Protein AF-A0A3L7CP65-F1 (afdb_monomer)

Sequence (179 aa):
MIEHEVSDIKTNMATKQELEEVKQNFTTELEDIKANMATKRELEEVRNRFTKEFEDIRTNMATKQELEEVKHSFTKKIEDIKANMATKQELEDIKTNMATKQELEDVKNNLMKELDHVKANMVTKQEFVFLQQAVLETNEIVKKIEQNMEKHERILDLLSRRSIEHEAAISSIRLIKTT

Organism: Geobacillus stearothermophilus (NCBI:txid1422)

Structure (mmCIF, N/CA/C/O backbone):
data_AF-A0A3L7CP65-F1
#
_entry.id   AF-A0A3L7CP65-F1
#
loop_
_atom_site.group_PDB
_atom_site.id
_atom_site.type_symbol
_atom_site.label_atom_id
_atom_site.label_alt_id
_atom_site.label_comp_id
_atom_site.label_asym_id
_atom_site.label_entity_id
_atom_site.label_seq_id
_atom_site.pdbx_PDB_ins_code
_atom_site.Cartn_x
_atom_site.Cartn_y
_atom_site.Cartn_z
_atom_site.occupancy
_atom_site.B_iso_or_equiv
_atom_site.auth_seq_id
_atom_site.auth_comp_id
_atom_site.auth_asym_id
_atom_site.auth_atom_id
_atom_site.pdbx_PDB_model_num
ATOM 1 N N . MET A 1 1 ? -64.893 22.673 115.593 1.00 67.56 1 MET A N 1
ATOM 2 C CA . MET A 1 1 ? -63.733 21.827 115.235 1.00 67.56 1 MET A CA 1
ATOM 3 C C . MET A 1 1 ? -64.116 20.856 114.125 1.00 67.56 1 MET A C 1
ATOM 5 O O . MET A 1 1 ? -63.610 21.024 113.032 1.00 67.56 1 MET A O 1
ATOM 9 N N . ILE A 1 2 ? -65.111 19.983 114.336 1.00 75.94 2 ILE A N 1
ATOM 10 C CA . ILE A 1 2 ? -65.587 19.015 113.324 1.00 75.94 2 ILE A CA 1
ATOM 11 C C . ILE A 1 2 ? -66.093 19.685 112.030 1.00 75.94 2 ILE A C 1
ATOM 13 O O . ILE A 1 2 ? -65.745 19.249 110.942 1.00 75.94 2 ILE A O 1
ATOM 17 N N . GLU A 1 3 ? -66.870 20.770 112.112 1.00 75.38 3 GLU A N 1
ATOM 18 C CA . GLU A 1 3 ? -67.358 21.472 110.906 1.00 75.38 3 GLU A CA 1
ATOM 19 C C . GLU A 1 3 ? -66.230 22.087 110.065 1.00 75.38 3 GLU A C 1
ATOM 21 O O . GLU A 1 3 ? -66.318 22.102 108.840 1.00 75.38 3 GLU A O 1
ATOM 26 N N . HIS A 1 4 ? -65.158 22.549 110.716 1.00 77.62 4 HIS A N 1
ATOM 27 C CA . HIS A 1 4 ? -63.979 23.084 110.035 1.00 77.62 4 HIS A CA 1
ATOM 28 C C . HIS A 1 4 ? -63.208 21.958 109.335 1.00 77.62 4 HIS A C 1
ATOM 30 O O . HIS A 1 4 ? -62.905 22.084 108.159 1.00 77.62 4 HIS A O 1
ATOM 36 N N . GLU A 1 5 ? -62.994 20.819 110.005 1.00 78.75 5 GLU A N 1
ATOM 37 C CA . GLU A 1 5 ? -62.350 19.635 109.410 1.00 78.75 5 GLU A CA 1
ATOM 38 C C . GLU A 1 5 ? -63.151 19.070 108.225 1.00 78.75 5 GLU A C 1
ATOM 40 O O . GLU A 1 5 ? -62.580 18.720 107.196 1.00 78.75 5 GLU A O 1
ATOM 45 N N . VAL A 1 6 ? -64.484 19.022 108.324 1.00 79.31 6 VAL A N 1
ATOM 46 C CA . VAL A 1 6 ? -65.357 18.589 107.219 1.00 79.31 6 VAL A CA 1
ATOM 47 C C . VAL A 1 6 ? -65.308 19.580 106.052 1.00 79.31 6 VAL A C 1
ATOM 49 O O . VAL A 1 6 ? -65.295 19.158 104.894 1.00 79.31 6 VAL A O 1
ATOM 52 N N . SER A 1 7 ? -65.253 20.885 106.331 1.00 79.88 7 SER A N 1
ATOM 53 C CA . SER A 1 7 ? -65.082 21.919 105.305 1.00 79.88 7 SER A CA 1
ATOM 54 C C . SER A 1 7 ? -63.713 21.823 104.626 1.00 79.88 7 SER A C 1
ATOM 56 O O . SER A 1 7 ? -63.640 21.873 103.399 1.00 79.88 7 SER A O 1
ATOM 58 N N . ASP A 1 8 ? -62.641 21.608 105.388 1.00 80.69 8 ASP A N 1
ATOM 59 C CA . ASP A 1 8 ? -61.283 21.433 104.866 1.00 80.69 8 ASP A CA 1
ATOM 60 C C . ASP A 1 8 ? -61.179 20.183 103.985 1.00 80.69 8 ASP A C 1
ATOM 62 O O . ASP A 1 8 ? -60.607 20.232 102.898 1.00 80.69 8 ASP A O 1
ATOM 66 N N . ILE A 1 9 ? -61.790 19.068 104.398 1.00 80.00 9 ILE A N 1
ATOM 67 C CA . ILE A 1 9 ? -61.859 17.843 103.588 1.00 80.00 9 ILE A CA 1
ATOM 68 C C . ILE A 1 9 ? -62.620 18.102 102.288 1.00 80.00 9 ILE A C 1
ATOM 70 O O . ILE A 1 9 ? -62.163 17.708 101.218 1.00 80.00 9 ILE A O 1
ATOM 74 N N . LYS A 1 10 ? -63.760 18.794 102.360 1.00 78.69 10 LYS A N 1
ATOM 75 C CA . LYS A 1 10 ? -64.583 19.101 101.185 1.00 78.69 10 LYS A CA 1
ATOM 76 C C . LYS A 1 10 ? -63.890 20.053 100.206 1.00 78.69 10 LYS A C 1
ATOM 78 O O . LYS A 1 10 ? -64.170 19.987 99.016 1.00 78.69 10 LYS A O 1
AT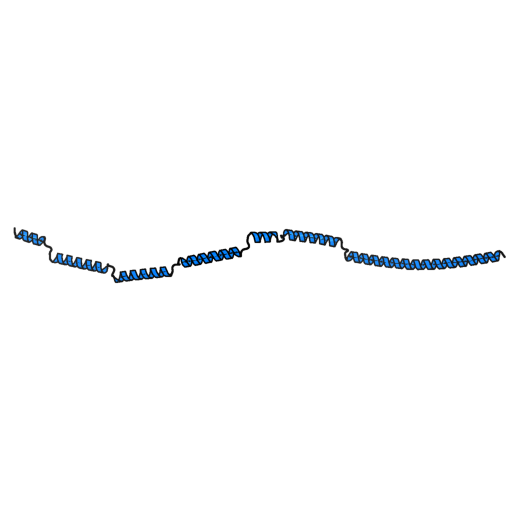OM 83 N N . THR A 1 11 ? -63.001 20.909 100.705 1.00 77.69 11 THR A N 1
ATOM 84 C CA . THR A 1 11 ? -62.224 21.861 99.896 1.00 77.69 11 THR A CA 1
ATOM 85 C C . THR A 1 11 ? -60.989 21.203 99.270 1.00 77.69 11 THR A C 1
ATOM 87 O O . THR A 1 11 ? -60.596 21.576 98.172 1.00 77.69 11 THR A O 1
ATOM 90 N N . ASN A 1 12 ? -60.396 20.205 99.936 1.00 81.69 12 ASN A N 1
ATOM 91 C CA . ASN A 1 12 ? -59.197 19.503 99.459 1.00 81.69 12 ASN A CA 1
ATOM 92 C C . ASN A 1 12 ? -59.493 18.227 98.652 1.00 81.69 12 ASN A C 1
ATOM 94 O O . ASN A 1 12 ? -58.582 17.663 98.044 1.00 81.69 12 ASN A O 1
ATOM 98 N N . MET A 1 13 ? -60.733 17.729 98.661 1.00 86.19 13 MET A N 1
ATOM 99 C CA . MET A 1 13 ? -61.120 16.571 97.858 1.00 86.19 13 MET A CA 1
ATOM 100 C C . MET A 1 13 ? -61.466 16.990 96.431 1.00 86.19 13 MET A C 1
ATOM 102 O O . MET A 1 13 ? -62.247 17.916 96.222 1.00 86.19 13 MET A O 1
ATOM 106 N N . ALA A 1 14 ? -60.942 16.247 95.456 1.00 81.81 14 ALA A N 1
ATOM 107 C CA . ALA A 1 14 ? -61.356 16.405 94.072 1.00 81.81 14 ALA A CA 1
ATOM 108 C C . ALA A 1 14 ? -62.867 16.178 93.958 1.00 81.81 14 ALA A C 1
ATOM 110 O O . ALA A 1 14 ? -63.426 15.176 94.423 1.00 81.81 14 ALA A O 1
ATOM 111 N N . THR A 1 15 ? -63.532 17.129 93.328 1.00 86.81 15 THR A N 1
ATOM 112 C CA . THR A 1 15 ? -64.941 17.043 93.002 1.00 86.81 15 THR A CA 1
ATOM 113 C C . THR A 1 15 ? -65.158 15.998 91.913 1.00 86.81 15 THR A C 1
ATOM 115 O O . THR A 1 15 ? -64.293 15.689 91.091 1.00 86.81 15 THR A O 1
ATOM 118 N N . LYS A 1 16 ? -66.378 15.461 91.864 1.00 86.25 16 LYS A N 1
ATOM 119 C CA . LYS A 1 16 ? -66.797 14.547 90.796 1.00 86.25 16 LYS A CA 1
ATOM 120 C C . LYS A 1 16 ? -66.610 15.158 89.398 1.00 86.25 16 LYS A C 1
ATOM 122 O O . LYS A 1 16 ? -66.375 14.419 88.451 1.00 86.25 16 LYS A O 1
ATOM 127 N N . GLN A 1 17 ? -66.726 16.482 89.285 1.00 86.06 17 GLN A N 1
ATOM 128 C CA . GLN A 1 17 ? -66.543 17.201 88.030 1.00 86.06 17 GLN A CA 1
ATOM 129 C C . GLN A 1 17 ? -65.073 17.201 87.588 1.00 86.06 17 GLN A C 1
ATOM 131 O O . GLN A 1 17 ? -64.802 16.826 86.454 1.00 86.06 17 GLN A O 1
ATOM 136 N N . GLU A 1 18 ? -64.132 17.511 88.485 1.00 87.75 18 GLU A N 1
ATOM 137 C CA . GLU A 1 18 ? -62.689 17.492 88.182 1.00 87.75 18 GLU A CA 1
ATOM 138 C C . GLU A 1 18 ? -62.204 16.095 87.760 1.00 87.75 18 GLU A C 1
ATOM 140 O O . GLU A 1 18 ? -61.432 15.956 86.815 1.00 87.75 18 GLU A O 1
ATOM 145 N N . LEU A 1 19 ? -62.698 15.035 88.411 1.00 90.06 19 LEU A N 1
ATOM 146 C CA . LEU A 1 19 ? -62.400 13.650 88.023 1.00 90.06 19 LEU A CA 1
ATOM 147 C C . LEU A 1 19 ? -62.933 13.294 86.624 1.00 90.06 19 LEU A C 1
ATOM 149 O O . LEU A 1 19 ? -62.267 12.564 85.888 1.00 90.06 19 LEU A O 1
ATOM 153 N N . GLU A 1 20 ? -64.113 13.794 86.245 1.00 90.94 20 GLU A N 1
ATOM 154 C CA . GLU A 1 20 ? -64.673 13.547 84.911 1.00 90.94 20 GLU A CA 1
ATOM 155 C C . GLU A 1 20 ? -63.946 14.364 83.832 1.00 90.94 20 GLU A C 1
ATOM 157 O O . GLU A 1 20 ? -63.699 13.837 82.750 1.00 90.94 20 GLU A O 1
ATOM 162 N N . GLU A 1 21 ? -63.526 15.598 84.136 1.00 91.62 21 GLU A N 1
ATOM 163 C CA . GLU A 1 21 ? -62.677 16.414 83.253 1.00 91.62 21 GLU A CA 1
ATOM 164 C C . GLU A 1 21 ? -61.328 15.735 82.990 1.00 91.62 21 GLU A C 1
ATOM 166 O O . GLU A 1 21 ? -60.931 15.580 81.837 1.00 91.62 21 GLU A O 1
ATOM 171 N N . VAL A 1 22 ? -60.658 15.230 84.033 1.00 93.19 22 VAL A N 1
ATOM 172 C CA . VAL A 1 22 ? -59.409 14.462 83.886 1.00 93.19 22 VAL A CA 1
ATOM 173 C C . VAL A 1 22 ? -59.625 13.225 83.016 1.00 93.19 22 VAL A C 1
ATOM 175 O O . VAL A 1 22 ? -58.828 12.949 82.122 1.00 93.19 22 VAL A O 1
ATOM 178 N N . LYS A 1 23 ? -60.715 12.484 83.230 1.00 93.19 23 LYS A N 1
ATOM 179 C CA . LYS A 1 23 ? -61.043 11.295 82.435 1.00 93.19 23 LYS A CA 1
ATOM 180 C C . LYS A 1 23 ? -61.312 11.634 80.965 1.00 93.19 23 LYS A C 1
ATOM 182 O O . LYS A 1 23 ? -60.887 10.878 80.089 1.00 93.19 23 LYS A O 1
ATOM 187 N N . GLN A 1 24 ? -61.983 12.751 80.690 1.00 93.25 24 GLN A N 1
ATOM 188 C CA . GLN A 1 24 ? -62.183 13.245 79.327 1.00 93.25 24 GLN A CA 1
ATOM 189 C C . GLN A 1 24 ? -60.853 13.635 78.672 1.00 93.25 24 GLN A C 1
ATOM 191 O O . GLN A 1 24 ? -60.553 13.169 77.575 1.00 93.25 24 GLN A O 1
ATOM 196 N N . ASN A 1 25 ? -60.006 14.389 79.377 1.00 93.56 25 ASN A N 1
ATOM 197 C CA . ASN A 1 25 ? -58.687 14.783 78.878 1.00 93.56 25 ASN A CA 1
ATOM 198 C C . ASN A 1 25 ? -57.825 13.557 78.551 1.00 93.56 25 ASN A C 1
ATOM 200 O O . ASN A 1 25 ? -57.302 13.458 77.446 1.00 93.56 25 ASN A O 1
ATOM 204 N N . PHE A 1 26 ? -57.769 12.566 79.449 1.00 94.75 26 PHE A N 1
ATOM 205 C CA . PHE A 1 26 ? -57.067 11.305 79.189 1.00 94.75 26 PHE A CA 1
ATOM 206 C C . PHE A 1 26 ? -57.639 10.546 77.990 1.00 94.75 26 PHE A C 1
ATOM 208 O O . PHE A 1 26 ? -56.883 9.953 77.228 1.00 94.75 26 PHE A O 1
ATOM 215 N N . THR A 1 27 ? -58.962 10.534 77.818 1.00 94.56 27 THR A N 1
ATOM 216 C CA . THR A 1 27 ? -59.597 9.859 76.676 1.00 94.56 27 THR A CA 1
ATOM 217 C C . THR A 1 27 ? -59.230 10.561 75.369 1.00 94.56 27 THR A C 1
ATOM 219 O O . THR A 1 27 ? -58.827 9.895 74.419 1.00 94.56 27 THR A O 1
ATOM 222 N N . THR A 1 28 ? -59.292 11.894 75.357 1.00 93.56 28 THR A N 1
ATOM 223 C CA . THR A 1 28 ? -58.959 12.732 74.199 1.00 93.56 28 THR A CA 1
ATOM 224 C C . THR A 1 28 ? -57.486 12.585 73.813 1.00 93.56 28 THR A C 1
ATOM 226 O O . THR A 1 28 ? -57.188 12.289 72.661 1.00 93.56 28 THR A O 1
ATOM 229 N N . GLU A 1 29 ? -56.556 12.679 74.769 1.00 94.06 29 GLU A N 1
ATOM 230 C CA . GLU A 1 29 ? -55.122 12.479 74.508 1.00 94.06 29 GLU A CA 1
ATOM 231 C C . GLU A 1 29 ? -54.822 11.074 73.963 1.00 94.06 29 GLU A C 1
ATOM 233 O O . GLU A 1 29 ? -53.978 10.897 73.085 1.00 94.06 29 GLU A O 1
ATOM 238 N N . LEU A 1 30 ? -55.521 10.049 74.458 1.00 93.19 30 LEU A N 1
ATOM 239 C CA . LEU A 1 30 ? -55.319 8.667 74.025 1.00 93.19 30 LEU A CA 1
ATOM 240 C C . LEU A 1 30 ? -55.889 8.420 72.618 1.00 93.19 30 LEU A C 1
ATOM 242 O O . LEU A 1 30 ? -55.316 7.639 71.852 1.00 93.19 30 LEU A O 1
ATOM 246 N N . GLU A 1 31 ? -56.984 9.091 72.256 1.00 91.62 31 GLU A N 1
ATOM 247 C CA . GLU A 1 31 ? -57.502 9.125 70.884 1.00 91.62 31 GLU A CA 1
ATOM 248 C C . GLU A 1 31 ? -56.557 9.879 69.939 1.00 91.62 31 GLU A C 1
ATOM 250 O O . GLU A 1 31 ? -56.231 9.344 68.876 1.00 91.62 31 GLU A O 1
ATOM 255 N N . ASP A 1 32 ? -56.020 11.028 70.355 1.00 93.31 32 ASP A N 1
ATOM 256 C CA . ASP A 1 32 ? -55.026 11.792 69.591 1.00 93.31 32 ASP A CA 1
ATOM 257 C C . ASP A 1 32 ? -53.741 10.984 69.351 1.00 93.31 32 ASP A C 1
ATOM 259 O O . ASP A 1 32 ? -53.203 10.970 68.240 1.00 93.31 32 ASP A O 1
ATOM 263 N N . ILE A 1 33 ? -53.252 10.247 70.355 1.00 92.50 33 ILE A N 1
ATOM 264 C CA . ILE A 1 33 ? -52.097 9.348 70.198 1.00 92.50 33 ILE A CA 1
ATOM 265 C C . ILE A 1 33 ? -52.406 8.248 69.178 1.00 92.50 33 ILE A C 1
ATOM 267 O O . ILE A 1 33 ? -51.580 7.968 68.309 1.00 92.50 33 ILE A O 1
ATOM 271 N N . LYS A 1 34 ? -53.591 7.629 69.250 1.00 88.50 34 LYS A N 1
ATOM 272 C CA . LYS A 1 34 ? -54.000 6.584 68.298 1.00 88.50 34 LYS A CA 1
ATOM 273 C C . LYS A 1 34 ? -54.161 7.111 66.875 1.00 88.50 34 LYS A C 1
ATOM 275 O O . LYS A 1 34 ? -53.865 6.373 65.941 1.00 88.50 34 LYS A O 1
ATOM 280 N N . ALA A 1 35 ? -54.629 8.346 66.714 1.00 86.69 35 ALA A N 1
ATOM 281 C CA . ALA A 1 35 ? -54.788 8.979 65.411 1.00 86.69 35 ALA A CA 1
ATOM 282 C C . ALA A 1 35 ? -53.437 9.336 64.769 1.00 86.69 35 ALA A C 1
ATOM 284 O O . ALA A 1 35 ? -53.301 9.248 63.551 1.00 86.69 35 ALA A O 1
ATOM 285 N N . ASN A 1 36 ? -52.440 9.708 65.578 1.00 91.25 36 ASN A N 1
ATOM 286 C CA . ASN A 1 36 ? -51.129 10.147 65.093 1.00 91.25 36 ASN A CA 1
ATOM 287 C C . ASN A 1 36 ? -50.070 9.036 65.038 1.00 91.25 36 ASN A C 1
ATOM 289 O O . ASN A 1 36 ? -49.030 9.206 64.398 1.00 91.25 36 ASN A O 1
ATOM 293 N N . MET A 1 37 ? -50.289 7.903 65.709 1.00 92.31 37 MET A N 1
ATOM 294 C CA . MET A 1 37 ? -49.358 6.781 65.638 1.00 92.31 37 MET A CA 1
ATOM 295 C C . MET A 1 37 ? -49.498 6.033 64.312 1.00 92.31 37 MET A C 1
ATOM 297 O O . MET A 1 37 ? -50.599 5.713 63.867 1.00 92.31 37 MET A O 1
ATOM 301 N N . ALA A 1 38 ? -48.359 5.682 63.714 1.00 86.94 38 ALA A N 1
ATOM 302 C CA . ALA A 1 38 ? -48.350 4.840 62.530 1.00 86.94 38 ALA A CA 1
ATOM 303 C C . ALA A 1 38 ? -48.998 3.486 62.840 1.00 86.94 38 ALA A C 1
ATOM 305 O O . ALA A 1 38 ? -48.642 2.783 63.794 1.00 86.94 38 ALA A O 1
ATOM 306 N N . THR A 1 39 ? -49.941 3.099 61.995 1.00 90.94 39 THR A N 1
ATOM 307 C CA . THR A 1 39 ? -50.577 1.796 62.070 1.00 90.94 39 THR A CA 1
ATOM 308 C C . THR A 1 39 ? -49.609 0.710 61.617 1.00 90.94 39 THR A C 1
ATOM 310 O O . THR A 1 39 ? -48.721 0.908 60.782 1.00 90.94 39 THR A O 1
ATOM 313 N N . LYS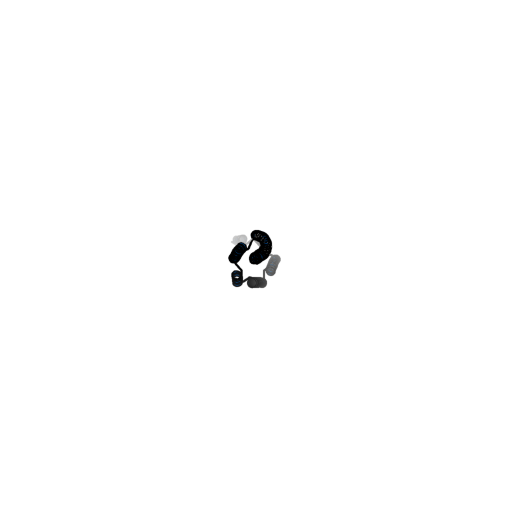 A 1 40 ? -49.831 -0.511 62.109 1.00 90.44 40 LYS A N 1
ATOM 314 C CA . LYS A 1 40 ? -49.077 -1.692 61.668 1.00 90.44 40 LYS A CA 1
ATOM 315 C C . LYS A 1 40 ? -49.116 -1.872 60.141 1.00 90.44 40 LYS A C 1
ATOM 317 O O . LYS A 1 40 ? -48.130 -2.304 59.555 1.00 90.44 40 LYS A O 1
ATOM 322 N N . ARG A 1 41 ? -50.236 -1.506 59.502 1.00 88.69 41 ARG A N 1
ATOM 323 C CA . ARG A 1 41 ? -50.406 -1.557 58.043 1.00 88.69 41 ARG A CA 1
ATOM 324 C C . ARG A 1 41 ? -49.477 -0.577 57.326 1.00 88.69 41 ARG A C 1
ATOM 326 O O . ARG A 1 41 ? -48.814 -0.976 56.379 1.00 88.69 41 ARG A O 1
ATOM 333 N N . GLU A 1 42 ? -49.403 0.672 57.779 1.00 90.94 42 GLU A N 1
ATOM 334 C CA . GLU A 1 42 ? -48.540 1.692 57.162 1.00 90.94 42 GLU A CA 1
ATOM 335 C C . GLU A 1 42 ? -47.059 1.316 57.256 1.00 90.94 42 GLU A C 1
ATOM 337 O O . GLU A 1 42 ? -46.320 1.463 56.283 1.00 9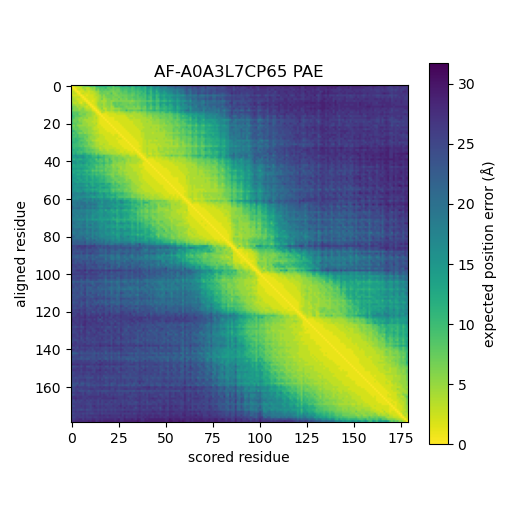0.94 42 GLU A O 1
ATOM 342 N N . LEU A 1 43 ? -46.634 0.755 58.392 1.00 93.25 43 LEU A N 1
ATOM 343 C CA . LEU A 1 43 ? -45.270 0.247 58.558 1.00 93.25 43 LEU A CA 1
ATOM 344 C C . LEU A 1 43 ? -44.969 -0.927 57.610 1.00 93.25 43 LEU A C 1
ATOM 346 O O . LEU A 1 43 ? -43.887 -0.977 57.024 1.00 93.25 43 LEU A O 1
ATOM 350 N N . GLU A 1 44 ? -45.921 -1.844 57.408 1.00 94.00 44 GLU A N 1
ATOM 351 C CA . GLU A 1 44 ? -45.774 -2.954 56.454 1.00 94.00 44 GLU A CA 1
ATOM 352 C C . GLU A 1 44 ? -45.704 -2.449 55.002 1.00 94.00 44 GLU A C 1
ATOM 354 O O . GLU A 1 44 ? -44.905 -2.937 54.205 1.00 94.00 44 GLU A O 1
ATOM 359 N N . GLU A 1 45 ? -46.491 -1.430 54.646 1.00 94.44 45 GLU A N 1
ATOM 360 C CA . GLU A 1 45 ? -46.440 -0.804 53.321 1.00 94.44 45 GLU A CA 1
ATOM 361 C C . GLU A 1 45 ? -45.096 -0.122 53.056 1.00 94.44 45 GLU A C 1
ATOM 363 O O . GLU A 1 45 ? -44.524 -0.306 51.981 1.00 94.44 45 GLU A O 1
ATOM 368 N N . VAL A 1 46 ? -44.564 0.625 54.030 1.00 94.94 46 VAL A N 1
ATOM 369 C CA . VAL A 1 46 ? -43.227 1.235 53.938 1.00 94.94 46 VAL A CA 1
ATOM 370 C C . VAL A 1 46 ? -42.160 0.156 53.766 1.00 94.94 46 VAL A C 1
ATOM 372 O O . VAL A 1 46 ? -41.330 0.257 52.863 1.00 94.94 46 VAL A O 1
ATOM 375 N N . ARG A 1 47 ? -42.212 -0.909 54.574 1.00 95.25 47 ARG A N 1
ATOM 376 C CA . ARG A 1 47 ? -41.292 -2.048 54.470 1.00 95.25 47 ARG A CA 1
ATOM 377 C C . ARG A 1 47 ? -41.346 -2.695 53.085 1.00 95.25 47 ARG A C 1
ATOM 379 O O . ARG A 1 47 ? -40.301 -2.980 52.499 1.00 95.25 47 ARG A O 1
ATOM 386 N N . ASN A 1 48 ? -42.544 -2.915 52.552 1.00 94.81 48 ASN A N 1
ATOM 387 C CA . ASN A 1 48 ? -42.730 -3.523 51.238 1.00 94.81 48 ASN A CA 1
ATOM 388 C C . ASN A 1 48 ? -42.229 -2.618 50.107 1.00 94.81 48 ASN A C 1
ATOM 390 O O . ASN A 1 48 ? -41.603 -3.124 49.177 1.00 94.81 48 ASN A O 1
ATOM 394 N N . ARG A 1 49 ? -42.455 -1.298 50.188 1.00 95.81 49 ARG A N 1
ATOM 395 C CA . ARG A 1 49 ? -41.884 -0.334 49.231 1.00 95.81 49 ARG A CA 1
ATOM 396 C C . ARG A 1 49 ? -40.360 -0.378 49.252 1.00 95.81 49 ARG A C 1
ATOM 398 O O . ARG A 1 49 ? -39.759 -0.586 48.207 1.00 95.81 49 ARG A O 1
ATOM 405 N N . PHE A 1 50 ? -39.759 -0.308 50.439 1.00 95.12 50 PHE A N 1
ATOM 406 C CA . PHE A 1 50 ? -38.305 -0.358 50.588 1.00 95.12 50 PHE A CA 1
ATOM 407 C C . PHE A 1 50 ? -37.709 -1.674 50.066 1.00 95.12 50 PHE A C 1
ATOM 409 O O . PHE A 1 50 ? -36.679 -1.678 49.403 1.00 95.12 50 PHE A O 1
ATOM 416 N N . THR A 1 51 ? -38.383 -2.801 50.316 1.00 95.31 51 THR A N 1
ATOM 417 C CA . THR A 1 51 ? -37.952 -4.115 49.812 1.00 95.31 51 THR A CA 1
ATOM 418 C C . THR A 1 51 ? -37.995 -4.172 48.284 1.00 95.31 51 THR A C 1
ATOM 420 O O . THR A 1 51 ? -37.059 -4.678 47.673 1.00 95.31 51 THR A O 1
ATOM 423 N N . LYS A 1 52 ? -39.053 -3.632 47.664 1.00 94.81 52 LYS A N 1
ATOM 424 C CA . LYS A 1 52 ? -39.168 -3.566 46.200 1.00 94.81 52 LYS A CA 1
ATOM 425 C C . LYS A 1 52 ? -38.106 -2.662 45.584 1.00 94.81 52 LYS A C 1
ATOM 427 O O . LYS A 1 52 ? -37.413 -3.106 44.683 1.00 94.81 52 LYS A O 1
ATOM 432 N N . GLU A 1 53 ? -37.933 -1.447 46.104 1.00 95.00 53 GLU A N 1
ATOM 433 C CA . GLU A 1 53 ? -36.910 -0.512 45.613 1.00 95.00 53 GLU A CA 1
ATOM 434 C C . GLU A 1 53 ? -35.500 -1.105 45.727 1.00 95.00 53 GLU A C 1
ATOM 436 O O . GLU A 1 53 ? -34.682 -0.961 44.821 1.00 95.00 53 GLU A O 1
ATOM 441 N N . PHE A 1 54 ? -35.216 -1.821 46.818 1.00 94.44 54 PHE A N 1
ATOM 442 C CA . PHE A 1 54 ? -33.929 -2.482 46.998 1.00 94.44 54 PHE A CA 1
ATOM 443 C C . PHE A 1 54 ? -33.705 -3.618 45.991 1.00 94.44 54 PHE A C 1
ATOM 445 O O . PHE A 1 54 ? -32.598 -3.767 45.471 1.00 94.44 54 PHE A O 1
ATOM 452 N N . GLU A 1 55 ? -34.737 -4.414 45.703 1.00 93.31 55 GLU A N 1
ATOM 453 C CA . GLU A 1 55 ? -34.643 -5.475 44.698 1.00 93.31 55 GLU A CA 1
ATOM 454 C C . GLU A 1 55 ? -34.478 -4.888 43.290 1.00 93.31 55 GLU A C 1
ATOM 456 O O . GLU A 1 55 ? -33.595 -5.330 42.559 1.00 93.31 55 GLU A O 1
ATOM 461 N N . ASP A 1 56 ? -35.220 -3.827 42.957 1.00 94.50 56 ASP A N 1
ATOM 462 C CA . ASP A 1 56 ? -35.087 -3.109 41.685 1.00 94.50 56 ASP A CA 1
ATOM 463 C C . ASP A 1 56 ? -33.661 -2.564 41.498 1.00 94.50 56 ASP A C 1
ATOM 465 O O . ASP A 1 56 ? -33.067 -2.717 40.426 1.00 94.50 56 ASP A O 1
ATOM 469 N N . ILE A 1 57 ? -33.065 -1.974 42.542 1.00 93.38 57 ILE A N 1
ATOM 470 C CA . ILE A 1 57 ? -31.663 -1.526 42.519 1.00 93.38 57 ILE A CA 1
ATOM 471 C C . ILE A 1 57 ? -30.727 -2.711 42.283 1.00 93.38 57 ILE A C 1
ATOM 473 O O . ILE A 1 57 ? -29.845 -2.629 41.428 1.00 93.38 57 ILE A O 1
ATOM 477 N N . ARG A 1 58 ? -30.920 -3.821 43.006 1.00 89.56 58 ARG A N 1
ATOM 478 C CA . ARG A 1 58 ? -30.079 -5.017 42.876 1.00 89.56 58 ARG A CA 1
ATOM 479 C C . ARG A 1 58 ? -30.134 -5.598 41.463 1.00 89.56 58 ARG A C 1
ATOM 481 O O . ARG A 1 58 ? -29.105 -6.043 40.968 1.00 89.56 58 ARG A O 1
ATOM 488 N N . THR A 1 59 ? -31.299 -5.596 40.818 1.00 89.12 59 THR A N 1
ATOM 489 C CA . THR A 1 59 ? -31.449 -6.136 39.459 1.00 89.12 59 THR A CA 1
ATOM 490 C C . THR A 1 59 ? -30.909 -5.215 38.371 1.00 89.12 59 THR A C 1
ATOM 492 O O . THR A 1 59 ? -30.498 -5.704 37.325 1.00 89.12 59 THR A O 1
ATOM 495 N N . ASN A 1 60 ? -30.905 -3.897 38.597 1.00 91.44 60 ASN A N 1
ATOM 496 C CA . ASN A 1 60 ? -30.485 -2.917 37.590 1.00 91.44 60 ASN A CA 1
ATOM 497 C C . ASN A 1 60 ? -29.029 -2.458 37.748 1.00 91.44 60 ASN A C 1
ATOM 499 O O . ASN A 1 60 ? -28.491 -1.796 36.859 1.00 91.44 60 ASN A O 1
ATOM 503 N N . MET A 1 61 ? -28.385 -2.757 38.878 1.00 91.81 61 MET A N 1
ATOM 504 C CA . MET A 1 61 ? -26.985 -2.406 39.079 1.00 91.81 61 MET A CA 1
ATOM 505 C C . MET A 1 61 ? -26.063 -3.358 38.319 1.00 91.81 61 MET A C 1
ATOM 507 O O . MET A 1 61 ? -26.232 -4.575 38.361 1.00 91.81 61 MET A O 1
ATOM 511 N N . ALA A 1 62 ? -25.031 -2.794 37.692 1.00 87.06 62 ALA A N 1
ATOM 512 C CA . ALA A 1 62 ? -23.976 -3.589 37.087 1.00 87.06 62 ALA A CA 1
ATOM 513 C C . ALA A 1 62 ? -23.273 -4.436 38.156 1.00 87.06 62 ALA A C 1
ATOM 515 O O . ALA A 1 62 ? -22.842 -3.950 39.210 1.00 87.06 62 ALA A O 1
ATOM 516 N N . THR A 1 63 ? -23.144 -5.719 37.865 1.00 90.69 63 THR A N 1
ATOM 517 C CA . THR A 1 63 ? -22.445 -6.682 38.701 1.00 90.69 63 THR A CA 1
ATOM 518 C C . THR A 1 63 ? -20.936 -6.571 38.498 1.00 90.69 63 THR A C 1
ATOM 520 O O . THR A 1 63 ? -20.432 -6.121 37.467 1.00 90.69 63 THR A O 1
ATOM 523 N N . LYS A 1 64 ? -20.166 -7.041 39.486 1.00 90.00 64 LYS A N 1
ATOM 524 C CA . LYS A 1 64 ? -18.703 -7.138 39.352 1.00 90.00 64 LYS A CA 1
ATOM 525 C C . LYS A 1 64 ? -18.283 -7.995 38.154 1.00 90.00 64 LYS A C 1
ATOM 527 O O . LYS A 1 64 ? -17.235 -7.737 37.574 1.00 90.00 64 LYS A O 1
ATOM 532 N N . GLN A 1 65 ? -19.086 -9.000 37.807 1.00 88.50 65 GLN A N 1
ATOM 533 C CA . GLN A 1 65 ? -18.802 -9.895 36.695 1.00 88.50 65 GLN A CA 1
ATOM 534 C C . GLN A 1 65 ? -18.925 -9.172 35.350 1.00 88.50 65 GLN A C 1
ATOM 536 O O . GLN A 1 65 ? -17.993 -9.238 34.557 1.00 88.50 65 GLN A O 1
ATOM 541 N N . GLU A 1 66 ? -20.001 -8.410 35.130 1.00 90.44 66 GLU A N 1
ATOM 542 C CA . GLU A 1 66 ? -20.179 -7.619 33.901 1.00 90.44 66 GLU A CA 1
ATOM 543 C C . GLU A 1 66 ? -19.036 -6.612 33.700 1.00 90.44 66 GLU A C 1
ATOM 545 O O . GLU A 1 66 ? -18.525 -6.455 32.591 1.00 90.44 66 GLU A O 1
ATOM 550 N N . LEU A 1 67 ? -18.569 -5.966 34.776 1.00 91.75 67 LEU A N 1
ATOM 551 C CA . LEU A 1 67 ? -17.411 -5.068 34.706 1.00 91.75 67 LEU A CA 1
ATOM 552 C C . LEU A 1 67 ? -16.109 -5.792 34.329 1.00 91.75 67 LEU A C 1
ATOM 554 O O . LEU A 1 67 ? -15.324 -5.255 33.542 1.00 91.75 67 LEU A O 1
ATOM 558 N N . GLU A 1 68 ? -15.859 -6.989 34.865 1.00 92.69 68 GLU A N 1
ATOM 559 C CA . GLU A 1 68 ? -14.676 -7.778 34.494 1.00 92.69 68 GLU A CA 1
ATOM 560 C C . GLU A 1 68 ? -14.767 -8.305 33.054 1.00 92.69 68 GLU A C 1
ATOM 562 O O . GLU A 1 68 ? -13.766 -8.285 32.338 1.00 92.69 68 GLU A O 1
ATOM 567 N N . GLU A 1 69 ? -15.955 -8.681 32.575 1.00 93.81 69 GLU A N 1
ATOM 568 C CA . GLU A 1 69 ? -16.172 -9.060 31.173 1.00 93.81 69 GLU A CA 1
ATOM 569 C C . GLU A 1 69 ? -15.880 -7.892 30.219 1.00 93.81 69 GLU A C 1
ATOM 571 O O . GLU A 1 69 ? -15.152 -8.058 29.233 1.00 93.81 69 GLU A O 1
ATOM 576 N N . VAL A 1 70 ? -16.360 -6.684 30.540 1.00 93.44 70 VAL A N 1
ATOM 577 C CA . VAL A 1 70 ? -16.055 -5.465 29.772 1.00 93.44 70 VAL A CA 1
ATOM 578 C C . VAL A 1 70 ? -14.552 -5.186 29.765 1.00 93.44 70 VAL A C 1
ATOM 580 O O . VAL A 1 70 ? -13.971 -4.944 28.705 1.00 93.44 70 VAL A O 1
ATOM 583 N N . LYS A 1 71 ? -13.895 -5.259 30.924 1.00 93.81 71 LYS A N 1
ATOM 584 C CA . LYS A 1 71 ? -12.448 -5.038 31.058 1.00 93.81 71 LYS A CA 1
ATOM 585 C C . LYS A 1 71 ? -11.630 -6.066 30.278 1.00 93.81 71 LYS A C 1
ATOM 587 O O . LYS A 1 71 ? -10.653 -5.697 29.617 1.00 93.81 71 LYS A O 1
ATOM 592 N N . HIS A 1 72 ? -12.037 -7.333 30.304 1.00 92.88 72 HIS A N 1
ATOM 593 C CA . HIS A 1 72 ? -11.393 -8.388 29.531 1.00 92.88 72 HIS A CA 1
ATOM 594 C C . HIS A 1 72 ? -11.581 -8.168 28.025 1.00 92.88 72 HIS A C 1
ATOM 596 O O . HIS A 1 72 ? -10.608 -8.209 27.271 1.00 92.88 72 HIS A O 1
ATOM 602 N N . SER A 1 73 ? -12.800 -7.832 27.582 1.00 93.56 73 SER A N 1
ATOM 603 C CA . SER A 1 73 ? -13.073 -7.496 26.179 1.00 93.56 73 SER A CA 1
ATOM 604 C C . SER A 1 73 ? -12.240 -6.305 25.699 1.00 93.56 73 SER A C 1
ATOM 606 O O . SER A 1 73 ? -11.696 -6.339 24.593 1.00 93.56 73 SER A O 1
ATOM 608 N N . PHE A 1 74 ? -12.106 -5.270 26.529 1.00 92.88 74 PHE A N 1
ATOM 609 C CA . PHE A 1 74 ? -11.326 -4.084 26.191 1.00 92.88 74 PHE A CA 1
ATOM 610 C C . PHE A 1 74 ? -9.832 -4.401 26.077 1.00 92.88 74 PHE A C 1
ATOM 612 O O . PHE A 1 74 ? -9.188 -3.999 25.110 1.00 92.88 74 PHE A O 1
ATOM 619 N N . THR A 1 75 ? -9.301 -5.185 27.018 1.00 94.25 75 THR A N 1
ATOM 620 C CA . THR A 1 75 ? -7.909 -5.660 26.987 1.00 94.25 75 THR A CA 1
ATOM 621 C C .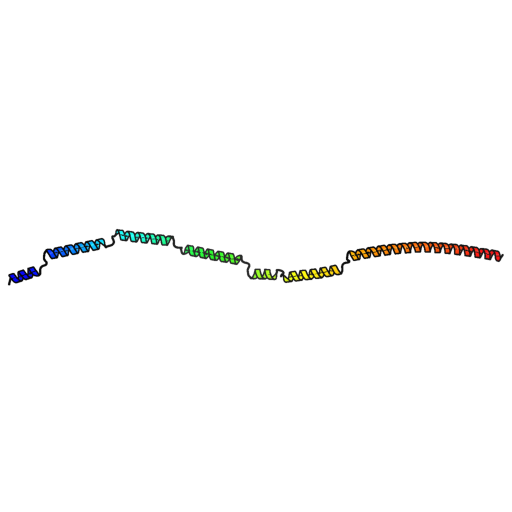 THR A 1 75 ? -7.626 -6.446 25.710 1.00 94.25 75 THR A C 1
ATOM 623 O O . THR A 1 75 ? -6.686 -6.116 24.989 1.00 94.25 75 THR A O 1
ATOM 626 N N . LYS A 1 76 ? -8.493 -7.407 25.370 1.00 92.94 76 LYS A N 1
ATOM 627 C CA . LYS A 1 76 ? -8.342 -8.222 24.162 1.00 92.94 76 LYS A CA 1
ATOM 628 C C . LYS A 1 76 ? -8.361 -7.376 22.886 1.00 92.94 76 LYS A C 1
ATOM 630 O O . LYS A 1 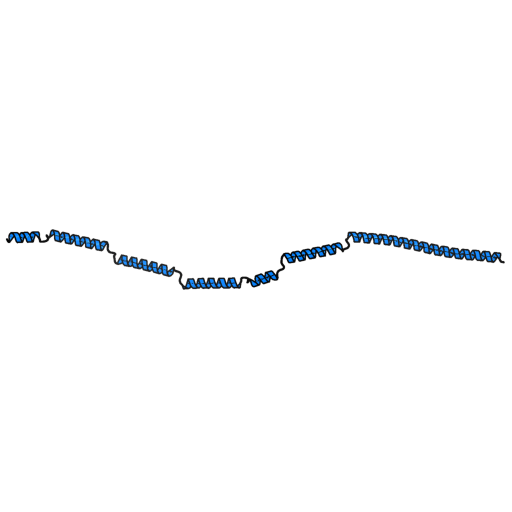76 ? -7.502 -7.541 22.030 1.00 92.94 76 LYS A O 1
ATOM 635 N N . LYS A 1 77 ? -9.288 -6.417 22.773 1.00 91.94 77 LYS A N 1
ATOM 636 C CA . LYS A 1 77 ? -9.331 -5.497 21.620 1.00 91.94 77 LYS A CA 1
ATOM 637 C C . LYS A 1 77 ? -8.058 -4.659 21.497 1.00 91.94 77 LYS A C 1
ATOM 639 O O . LYS A 1 77 ? -7.597 -4.420 20.387 1.00 91.94 77 LYS A O 1
ATOM 644 N N . ILE A 1 78 ? -7.491 -4.201 22.614 1.00 90.44 78 ILE A N 1
ATOM 645 C CA . ILE A 1 78 ? -6.226 -3.455 22.606 1.00 90.44 78 ILE A CA 1
ATOM 646 C C . ILE A 1 78 ? -5.069 -4.342 22.138 1.00 90.44 78 ILE A C 1
ATOM 648 O O . ILE A 1 78 ? -4.228 -3.876 21.371 1.00 90.44 78 ILE A O 1
ATOM 652 N N . GLU A 1 79 ? -5.011 -5.593 22.589 1.00 88.62 79 GLU A N 1
ATOM 653 C CA . GLU A 1 79 ? -3.997 -6.554 22.143 1.00 88.62 79 GLU A CA 1
ATOM 654 C C . GLU A 1 79 ? -4.121 -6.847 20.645 1.00 88.62 79 GLU A C 1
ATOM 656 O O . GLU A 1 79 ? -3.124 -6.743 19.932 1.00 88.62 79 GLU A O 1
ATOM 661 N N . ASP A 1 80 ? -5.338 -7.084 20.147 1.00 87.94 80 ASP A N 1
ATOM 662 C CA . ASP A 1 80 ? -5.599 -7.286 18.717 1.00 87.94 80 ASP A CA 1
ATOM 663 C C . ASP A 1 80 ? -5.183 -6.060 17.884 1.00 87.94 80 ASP A C 1
ATOM 665 O O . ASP A 1 80 ? -4.574 -6.202 16.823 1.00 87.94 80 ASP A O 1
ATOM 669 N N . ILE A 1 81 ? -5.461 -4.837 18.355 1.00 86.38 81 ILE A N 1
ATOM 670 C CA . ILE A 1 81 ? -5.016 -3.605 17.682 1.00 86.38 81 ILE A CA 1
ATOM 671 C C . ILE A 1 81 ? -3.487 -3.527 17.657 1.00 86.38 81 ILE A C 1
ATOM 673 O O . ILE A 1 81 ? -2.909 -3.239 16.613 1.00 86.38 81 ILE A O 1
ATOM 677 N N . LYS A 1 82 ? -2.820 -3.804 18.783 1.00 84.12 82 LYS A N 1
ATOM 678 C CA . LYS A 1 82 ? -1.353 -3.777 18.861 1.00 84.12 82 LYS A CA 1
ATOM 679 C C . LYS A 1 82 ? -0.698 -4.812 17.953 1.00 84.12 82 LYS A C 1
ATOM 681 O O . LYS A 1 82 ? 0.354 -4.516 17.402 1.00 84.12 82 LYS A O 1
ATOM 686 N N . ALA A 1 83 ? -1.300 -5.990 17.806 1.00 81.19 83 ALA A N 1
ATOM 687 C CA . ALA A 1 83 ? -0.786 -7.047 16.941 1.00 81.19 83 ALA A CA 1
ATOM 688 C C . ALA A 1 83 ? -0.953 -6.728 15.446 1.00 81.19 83 ALA A C 1
ATOM 690 O O . ALA A 1 83 ? -0.113 -7.121 14.645 1.00 81.19 83 ALA A O 1
ATOM 691 N N . ASN A 1 84 ? -2.023 -6.019 15.069 1.00 80.31 84 ASN A N 1
ATOM 692 C CA . ASN A 1 84 ? -2.316 -5.682 13.670 1.00 80.31 84 ASN A CA 1
ATOM 693 C C . ASN A 1 84 ? -1.732 -4.338 13.215 1.00 80.31 84 ASN A C 1
ATOM 695 O O . ASN A 1 84 ? -1.730 -4.034 12.021 1.00 80.31 84 ASN A O 1
ATOM 699 N N . MET A 1 85 ? -1.280 -3.496 14.141 1.00 82.00 85 MET A N 1
ATOM 700 C CA . MET A 1 85 ? -0.584 -2.267 13.788 1.00 82.00 85 MET A CA 1
ATOM 701 C C . MET A 1 85 ? 0.850 -2.577 13.375 1.00 82.00 85 MET A C 1
ATOM 703 O O . MET A 1 85 ? 1.578 -3.235 14.114 1.00 82.00 85 MET A O 1
ATOM 707 N N . ALA A 1 86 ? 1.264 -2.019 12.234 1.00 74.81 86 ALA A N 1
ATOM 708 C CA . ALA A 1 86 ? 2.661 -2.029 11.831 1.00 74.81 86 ALA A CA 1
ATOM 709 C C . ALA A 1 86 ? 3.518 -1.466 12.970 1.00 74.81 86 ALA A C 1
ATOM 711 O O . ALA A 1 86 ? 3.290 -0.361 13.481 1.00 74.81 86 ALA A O 1
ATOM 712 N N . THR A 1 87 ? 4.491 -2.259 13.387 1.00 77.00 87 THR A N 1
ATOM 713 C CA . THR A 1 87 ? 5.449 -1.874 14.406 1.00 77.00 87 THR A CA 1
ATOM 714 C C . THR A 1 87 ? 6.299 -0.713 13.901 1.00 77.00 87 THR A C 1
ATOM 716 O O . THR A 1 87 ? 6.484 -0.489 12.703 1.00 77.00 87 THR A O 1
ATOM 719 N N . LYS A 1 88 ? 6.873 0.041 14.840 1.00 74.06 88 LYS A N 1
ATOM 720 C CA . LYS A 1 88 ? 7.806 1.124 14.508 1.00 74.06 88 LYS A CA 1
ATOM 721 C C . LYS A 1 88 ? 8.988 0.626 13.660 1.00 74.06 88 LYS A C 1
ATOM 723 O O . LYS A 1 88 ? 9.491 1.387 12.845 1.00 74.06 88 LYS A O 1
ATOM 728 N N . GLN A 1 89 ? 9.392 -0.635 13.842 1.00 72.75 89 GLN A N 1
ATOM 729 C CA . GLN A 1 89 ? 10.448 -1.265 13.054 1.00 72.75 89 GLN A CA 1
ATOM 730 C C . GLN A 1 89 ? 10.000 -1.516 11.611 1.00 72.75 89 GLN A C 1
ATOM 732 O O . GLN A 1 89 ? 10.694 -1.093 10.700 1.00 72.75 89 GLN A O 1
ATOM 737 N N . GLU A 1 90 ? 8.817 -2.102 11.393 1.00 76.44 90 GLU A N 1
ATOM 738 C CA . GLU A 1 90 ? 8.282 -2.335 10.041 1.00 76.44 90 GLU A CA 1
ATOM 739 C C . GLU A 1 90 ? 8.103 -1.028 9.256 1.00 76.44 90 GLU A C 1
ATOM 741 O O . GLU A 1 90 ? 8.381 -0.975 8.061 1.00 76.44 90 GLU A O 1
ATOM 746 N N . LEU A 1 91 ? 7.685 0.055 9.920 1.00 79.62 91 LEU A N 1
ATOM 747 C CA . LEU A 1 91 ? 7.584 1.370 9.283 1.00 79.62 91 LEU A CA 1
ATOM 748 C C . LEU A 1 91 ? 8.953 1.960 8.912 1.00 79.62 91 LEU A C 1
ATOM 750 O O . LEU A 1 91 ? 9.068 2.604 7.868 1.00 79.62 91 LEU A O 1
ATOM 754 N N . GLU A 1 92 ? 9.987 1.749 9.730 1.00 77.94 92 GLU A N 1
ATOM 755 C CA . GLU A 1 92 ? 11.346 2.201 9.407 1.00 77.94 92 GLU A CA 1
ATOM 756 C C . GLU A 1 92 ? 11.978 1.329 8.307 1.00 77.94 92 GLU A C 1
ATOM 758 O O . GLU A 1 92 ? 12.639 1.855 7.412 1.00 77.94 92 GLU A O 1
ATOM 763 N N . ASP A 1 93 ? 11.701 0.024 8.295 1.00 78.25 93 ASP A N 1
ATOM 764 C CA . ASP A 1 93 ? 12.110 -0.897 7.230 1.00 78.25 93 ASP A CA 1
ATOM 765 C C . ASP A 1 93 ? 11.440 -0.534 5.891 1.00 78.25 93 ASP A C 1
ATOM 767 O O . ASP A 1 93 ? 12.091 -0.519 4.847 1.00 78.25 93 ASP A O 1
ATOM 771 N N . ILE A 1 94 ? 10.153 -0.167 5.887 1.00 78.38 94 ILE A N 1
ATOM 772 C CA . ILE A 1 94 ? 9.474 0.343 4.682 1.00 78.38 94 ILE A CA 1
ATOM 773 C C . ILE A 1 94 ? 10.130 1.644 4.214 1.00 78.38 94 ILE A C 1
ATOM 775 O O . ILE A 1 94 ? 10.417 1.812 3.032 1.00 78.38 94 ILE A O 1
ATOM 779 N N . LYS A 1 95 ? 10.391 2.568 5.138 1.00 77.38 95 LYS A N 1
ATOM 780 C CA . LYS A 1 95 ? 10.975 3.875 4.826 1.00 77.38 95 LYS A CA 1
ATOM 781 C C . LYS A 1 95 ? 12.406 3.780 4.291 1.00 77.38 95 LYS A C 1
ATOM 783 O O . LYS A 1 95 ? 12.787 4.613 3.478 1.00 77.38 95 LYS A O 1
ATOM 788 N N . THR A 1 96 ? 13.182 2.798 4.742 1.00 76.12 96 THR A N 1
ATOM 789 C CA . THR A 1 96 ? 14.554 2.560 4.266 1.00 76.12 96 THR A CA 1
ATOM 790 C C . THR A 1 96 ? 14.597 1.821 2.931 1.00 76.12 96 THR A C 1
ATOM 792 O O . THR A 1 96 ? 15.483 2.092 2.129 1.00 76.12 96 THR A O 1
ATOM 795 N N . ASN A 1 97 ? 13.642 0.923 2.665 1.00 76.62 97 ASN A N 1
ATOM 796 C CA . ASN A 1 97 ? 13.595 0.156 1.416 1.00 76.62 97 ASN A CA 1
ATOM 797 C C . ASN A 1 97 ? 12.830 0.855 0.283 1.00 76.62 97 ASN A C 1
ATOM 799 O O . ASN A 1 97 ? 12.957 0.469 -0.880 1.00 76.62 97 ASN A O 1
ATOM 803 N N . MET A 1 98 ? 12.006 1.857 0.590 1.00 80.62 98 MET A N 1
ATOM 804 C CA . MET A 1 98 ? 11.318 2.638 -0.430 1.00 80.62 98 MET A CA 1
ATOM 805 C C . MET A 1 98 ? 12.229 3.720 -0.997 1.00 80.62 98 MET A C 1
ATOM 807 O O . MET A 1 98 ? 12.744 4.556 -0.258 1.00 80.62 98 MET A O 1
ATOM 811 N N . ALA A 1 99 ? 12.325 3.760 -2.328 1.00 78.44 99 ALA A N 1
ATOM 812 C CA . ALA A 1 99 ? 12.942 4.875 -3.027 1.00 78.44 99 ALA A CA 1
ATOM 813 C C . ALA A 1 99 ? 12.255 6.183 -2.617 1.00 78.44 99 ALA A C 1
ATOM 815 O O . ALA A 1 99 ? 11.034 6.356 -2.728 1.00 78.44 99 ALA A O 1
ATOM 816 N N . THR A 1 100 ? 13.057 7.111 -2.126 1.00 81.31 100 THR A N 1
ATOM 817 C CA . THR A 1 100 ? 12.616 8.446 -1.763 1.00 81.31 100 THR A CA 1
ATOM 818 C C . THR A 1 100 ? 12.260 9.240 -3.018 1.00 81.31 100 THR A C 1
ATOM 820 O O . THR A 1 100 ? 12.729 8.975 -4.127 1.00 81.31 100 THR A O 1
ATOM 823 N N . LYS A 1 101 ? 11.442 10.286 -2.850 1.00 80.31 101 LYS A N 1
ATOM 824 C CA . LYS A 1 101 ? 11.144 11.220 -3.949 1.00 80.31 101 LYS A CA 1
ATOM 825 C C . LYS A 1 101 ? 12.414 11.825 -4.558 1.00 80.31 101 LYS A C 1
ATOM 827 O O . LYS A 1 101 ? 12.421 12.100 -5.751 1.00 80.31 101 LYS A O 1
ATOM 832 N N . GLN A 1 102 ? 13.458 12.021 -3.749 1.00 81.38 102 GLN A N 1
ATOM 833 C CA . GLN A 1 102 ? 14.729 12.570 -4.208 1.00 81.38 102 GLN A CA 1
ATOM 834 C C . GLN A 1 102 ? 15.468 11.583 -5.116 1.00 81.38 102 GLN A C 1
ATOM 836 O O . GLN A 1 102 ? 15.861 11.965 -6.211 1.00 81.38 102 GLN A O 1
ATOM 841 N N . GLU A 1 103 ? 15.577 10.312 -4.719 1.00 85.44 103 GLU A N 1
ATOM 842 C CA . GLU A 1 103 ? 16.229 9.279 -5.539 1.00 85.44 103 GLU A CA 1
ATOM 843 C C . GLU A 1 103 ? 15.530 9.098 -6.893 1.00 85.44 103 GLU A C 1
ATOM 845 O O . GLU A 1 103 ? 16.190 8.965 -7.922 1.00 85.44 103 GLU A O 1
ATOM 850 N N . LEU A 1 104 ? 14.194 9.155 -6.922 1.00 88.88 104 LEU A N 1
ATOM 851 C CA . LEU A 1 104 ? 13.436 9.099 -8.175 1.00 88.88 104 LEU A CA 1
ATOM 852 C C . LEU A 1 104 ? 13.686 10.320 -9.072 1.00 88.88 104 LEU A C 1
ATOM 854 O O . LEU A 1 104 ? 13.798 10.170 -10.291 1.00 88.88 104 LEU A O 1
ATOM 858 N N . GLU A 1 105 ? 13.785 11.520 -8.495 1.00 90.25 105 GLU A N 1
ATOM 859 C CA . GLU A 1 105 ? 14.087 12.732 -9.263 1.00 90.25 105 GLU A CA 1
ATOM 860 C C . GLU A 1 105 ? 15.533 12.716 -9.784 1.00 90.25 105 GLU A C 1
ATOM 862 O O . GLU A 1 105 ? 15.779 13.106 -10.924 1.00 90.25 105 GLU A O 1
ATOM 867 N N . ASP A 1 106 ? 16.480 12.188 -9.007 1.00 92.25 106 ASP A N 1
ATOM 868 C CA . ASP A 1 106 ? 17.871 12.022 -9.429 1.00 92.25 106 ASP A CA 1
ATOM 869 C C . ASP A 1 106 ? 17.987 11.028 -10.595 1.00 92.25 106 ASP A C 1
ATOM 871 O O . ASP A 1 106 ? 18.638 11.326 -11.600 1.00 92.25 106 ASP A O 1
ATOM 875 N N . VAL A 1 107 ? 17.293 9.883 -10.525 1.00 93.62 107 VAL A N 1
ATOM 876 C CA . VAL A 1 107 ? 17.216 8.914 -11.635 1.00 93.62 107 VAL A CA 1
ATOM 877 C C . VAL A 1 107 ? 16.621 9.561 -12.884 1.00 93.62 107 VAL A C 1
ATOM 879 O O . VAL A 1 107 ? 17.180 9.434 -13.973 1.00 93.62 107 VAL A O 1
ATOM 882 N N . LYS A 1 108 ? 15.519 10.301 -12.741 1.00 94.06 108 LYS A N 1
ATOM 883 C CA . LYS A 1 108 ? 14.882 11.018 -13.851 1.00 94.06 108 LYS A CA 1
ATOM 884 C C . LYS A 1 108 ? 15.823 12.045 -14.483 1.00 94.06 108 LYS A C 1
ATOM 886 O O . LYS A 1 108 ? 15.917 12.107 -15.707 1.00 94.06 108 LYS A O 1
ATOM 891 N N . ASN A 1 109 ? 16.546 12.815 -13.674 1.00 94.12 109 ASN A N 1
ATOM 892 C CA . ASN A 1 109 ? 17.514 13.797 -14.159 1.00 94.12 109 ASN A CA 1
ATOM 893 C C . ASN A 1 109 ? 18.688 13.136 -14.890 1.00 94.12 109 ASN A C 1
ATOM 895 O O . ASN A 1 109 ? 19.132 13.645 -15.920 1.00 94.12 109 ASN A O 1
ATOM 899 N N . ASN A 1 110 ? 19.175 11.999 -14.392 1.00 94.56 110 ASN A N 1
ATOM 900 C CA . ASN A 1 110 ? 20.233 11.240 -15.056 1.00 94.56 110 ASN A CA 1
ATOM 901 C C . ASN A 1 110 ? 19.760 10.682 -16.403 1.00 94.56 110 ASN A C 1
ATOM 903 O O . ASN A 1 110 ? 20.440 10.879 -17.406 1.00 94.56 110 ASN A O 1
ATOM 907 N N . LEU A 1 111 ? 18.559 10.099 -16.459 1.00 94.69 111 LEU A N 1
ATOM 908 C CA . LEU A 1 111 ? 17.960 9.628 -17.712 1.00 94.69 111 LEU A CA 1
ATOM 909 C C . LEU A 1 111 ? 17.747 10.764 -18.718 1.00 94.69 111 LEU A C 1
ATOM 911 O O . LEU A 1 111 ? 17.979 10.583 -19.910 1.00 94.69 111 LEU A O 1
ATOM 915 N N . MET A 1 112 ? 17.338 11.947 -18.253 1.00 95.06 112 MET A N 1
ATOM 916 C CA . MET A 1 112 ? 17.182 13.126 -19.108 1.00 95.06 112 MET A CA 1
ATOM 917 C C . MET A 1 112 ? 18.525 13.540 -19.729 1.00 95.06 112 MET A C 1
ATOM 919 O O . MET A 1 112 ? 18.602 13.764 -20.934 1.00 95.06 112 MET A O 1
ATOM 923 N N . LYS A 1 113 ? 19.600 13.570 -18.928 1.00 94.19 113 LYS A N 1
ATOM 924 C CA . LYS A 1 113 ? 20.956 13.884 -19.408 1.00 94.19 113 LYS A CA 1
ATOM 925 C C . LYS A 1 113 ? 21.470 12.852 -20.408 1.00 94.19 113 LYS A C 1
ATOM 927 O O . LYS A 1 113 ? 22.046 13.235 -21.424 1.00 94.19 113 LYS A O 1
ATOM 932 N N . GLU A 1 114 ? 21.268 11.563 -20.142 1.00 93.38 114 GLU A N 1
ATOM 933 C CA . GLU A 1 114 ? 21.646 10.500 -21.079 1.00 93.38 114 GLU A CA 1
ATOM 934 C C . GLU A 1 114 ? 20.863 10.610 -22.389 1.00 93.38 114 GLU A C 1
ATOM 936 O O . GLU A 1 114 ? 21.445 10.505 -23.468 1.00 93.38 114 GLU A O 1
ATOM 941 N N . LEU A 1 115 ? 19.562 10.898 -22.315 1.00 94.25 115 LEU A N 1
ATOM 942 C CA . LEU A 1 115 ? 18.726 11.102 -23.492 1.00 94.25 115 LEU A CA 1
ATOM 943 C C . LEU A 1 115 ? 19.193 12.300 -24.327 1.00 94.25 115 LEU A C 1
ATOM 945 O O . LEU A 1 115 ? 19.240 12.208 -25.555 1.00 94.25 115 LEU A O 1
ATOM 949 N N . ASP A 1 116 ? 19.548 13.410 -23.682 1.00 93.06 116 ASP A N 1
ATOM 950 C CA . ASP A 1 116 ? 20.076 14.591 -24.365 1.00 93.06 116 ASP A CA 1
ATOM 951 C C . ASP A 1 116 ? 21.440 14.302 -25.007 1.00 93.06 116 ASP A C 1
ATOM 953 O O . ASP A 1 116 ? 21.678 14.700 -26.149 1.00 93.06 116 ASP A O 1
ATOM 957 N N . HIS A 1 117 ? 22.305 13.537 -24.334 1.00 92.56 117 HIS A N 1
ATOM 958 C CA . HIS A 1 117 ? 23.579 13.097 -24.900 1.00 92.56 117 HIS A CA 1
ATOM 959 C C . HIS A 1 117 ? 23.390 12.201 -26.133 1.00 92.56 117 HIS A C 1
ATOM 961 O O . HIS A 1 117 ? 24.045 12.403 -27.155 1.00 92.56 117 HIS A O 1
ATOM 967 N N . VAL A 1 118 ? 22.461 11.242 -26.073 1.00 92.38 118 VAL A N 1
ATOM 968 C CA . VAL A 1 118 ? 22.124 10.384 -27.218 1.00 92.38 118 VAL A CA 1
ATOM 969 C C . VAL A 1 118 ? 21.586 11.222 -28.375 1.00 92.38 118 VAL A C 1
ATOM 971 O O . VAL A 1 118 ? 22.058 11.074 -29.500 1.00 92.38 118 VAL A O 1
ATOM 974 N N . LYS A 1 119 ? 20.656 12.148 -28.116 1.00 88.69 119 LYS A N 1
ATOM 975 C CA . LYS A 1 119 ? 20.113 13.038 -29.154 1.00 88.69 119 LYS A CA 1
ATOM 976 C C . LYS A 1 119 ? 21.186 13.902 -29.812 1.00 88.69 119 LYS A C 1
ATOM 978 O O . LYS A 1 119 ? 21.116 14.096 -31.019 1.00 88.69 119 LYS A O 1
ATOM 983 N N . ALA A 1 120 ? 22.156 14.400 -29.047 1.00 87.19 120 ALA A N 1
ATOM 984 C CA . ALA A 1 120 ? 23.243 15.220 -29.577 1.00 87.19 120 ALA A CA 1
ATOM 985 C C . ALA A 1 120 ? 24.197 14.437 -30.499 1.00 87.19 120 ALA A C 1
ATOM 987 O O . ALA A 1 120 ? 24.782 15.024 -31.403 1.00 87.19 120 ALA A O 1
ATOM 988 N N . ASN A 1 121 ? 24.344 13.126 -30.285 1.00 88.31 121 ASN A N 1
ATOM 989 C CA . ASN A 1 121 ? 25.253 12.275 -31.060 1.00 88.31 121 ASN A CA 1
ATOM 990 C C . ASN A 1 121 ? 24.569 11.506 -32.199 1.00 88.31 121 ASN A C 1
ATOM 992 O O . ASN A 1 121 ? 25.244 10.852 -32.996 1.00 88.31 121 ASN A O 1
ATOM 996 N N . MET A 1 122 ? 23.240 11.526 -32.270 1.00 89.38 122 MET A N 1
ATOM 997 C CA . MET A 1 122 ? 22.509 10.858 -33.338 1.00 89.38 122 MET A CA 1
ATOM 998 C C . MET A 1 122 ? 22.425 11.744 -34.575 1.00 89.38 122 MET A C 1
ATOM 1000 O O . MET A 1 122 ? 22.036 12.906 -34.498 1.00 89.38 122 MET A O 1
ATOM 1004 N N . VAL A 1 123 ? 22.700 11.145 -35.734 1.00 85.44 123 VAL A N 1
ATOM 1005 C CA . VAL A 1 123 ? 22.425 11.770 -37.029 1.00 85.44 123 VAL A CA 1
ATOM 1006 C C . VAL A 1 123 ? 20.932 12.047 -37.130 1.00 85.44 123 VAL A C 1
ATOM 1008 O O . VAL A 1 123 ? 20.089 11.148 -37.038 1.00 85.44 123 VAL A O 1
ATOM 1011 N N . THR A 1 124 ? 20.604 13.311 -37.339 1.00 88.00 124 THR A N 1
ATOM 1012 C CA . THR A 1 124 ? 19.235 13.747 -37.552 1.00 88.00 124 THR A CA 1
ATOM 1013 C C . THR A 1 124 ? 18.739 13.290 -38.920 1.00 88.00 124 THR A C 1
ATOM 1015 O O . THR A 1 124 ? 19.492 13.112 -39.880 1.00 88.00 124 THR A O 1
ATOM 1018 N N . LYS A 1 125 ? 17.416 13.155 -39.052 1.00 88.75 125 LYS A N 1
ATOM 1019 C CA . LYS A 1 125 ? 16.783 12.834 -40.339 1.00 88.75 125 LYS A CA 1
ATOM 1020 C C . LYS A 1 125 ? 17.176 13.831 -41.438 1.00 88.75 125 LYS A C 1
ATOM 1022 O O . LYS A 1 125 ? 17.284 13.446 -42.595 1.00 88.75 125 LYS A O 1
ATOM 1027 N N . GLN A 1 126 ? 17.392 15.095 -41.076 1.00 87.75 126 GLN A N 1
ATOM 1028 C CA . GLN A 1 126 ? 17.793 16.140 -42.010 1.00 87.75 126 GLN A CA 1
ATOM 1029 C C . GLN A 1 126 ? 19.243 15.959 -42.481 1.00 87.75 126 GLN A C 1
ATOM 1031 O O . GLN A 1 126 ? 19.494 15.998 -43.683 1.00 87.75 126 GLN A O 1
ATOM 1036 N N . GLU A 1 127 ? 20.177 15.689 -41.568 1.00 90.38 127 GLU A N 1
ATOM 1037 C CA . GLU A 1 127 ? 21.569 15.362 -41.916 1.00 90.38 127 GLU A CA 1
ATOM 1038 C C . GLU A 1 127 ? 21.656 14.111 -42.795 1.00 90.38 127 GLU A C 1
ATOM 1040 O O . GLU A 1 127 ? 22.414 14.085 -43.763 1.00 90.38 127 GLU A O 1
ATOM 1045 N N . PHE A 1 128 ? 20.823 13.101 -42.531 1.00 93.12 128 PHE A N 1
ATOM 1046 C CA . PHE A 1 128 ? 20.747 11.908 -43.373 1.00 93.12 128 PHE A CA 1
ATOM 1047 C C . PHE A 1 128 ? 20.268 12.216 -44.801 1.00 93.12 128 PHE A C 1
ATOM 1049 O O . PHE A 1 128 ? 20.817 11.679 -45.762 1.00 93.12 128 PHE A O 1
ATOM 1056 N N . VAL A 1 129 ? 19.286 13.110 -44.965 1.00 94.06 129 VAL A N 1
ATOM 1057 C CA . VAL A 1 129 ? 18.823 13.560 -46.291 1.00 94.06 129 VAL A CA 1
ATOM 1058 C C . VAL A 1 129 ? 19.930 14.312 -47.036 1.00 94.06 129 VAL A C 1
ATOM 1060 O O . VAL A 1 129 ? 20.136 14.063 -48.223 1.00 94.06 129 VAL A O 1
ATOM 1063 N N . PHE A 1 130 ? 20.686 15.178 -46.354 1.00 94.12 130 PHE A N 1
ATOM 1064 C CA . PHE A 1 130 ? 21.837 15.849 -46.966 1.00 94.12 130 PHE A CA 1
ATOM 1065 C C . PHE A 1 130 ? 22.917 14.857 -47.408 1.00 94.12 130 PHE A C 1
ATOM 1067 O O . PHE A 1 130 ? 23.439 14.980 -48.516 1.00 94.12 130 PHE A O 1
ATOM 1074 N N . LEU A 1 131 ? 23.211 13.841 -46.590 1.00 95.00 131 LEU A N 1
ATOM 1075 C CA . LEU A 1 131 ? 24.154 12.781 -46.949 1.00 95.00 131 LEU A CA 1
ATOM 1076 C C . LEU A 1 131 ? 23.684 12.010 -48.194 1.00 95.00 131 LEU A C 1
ATOM 1078 O O . LEU A 1 131 ? 24.472 11.793 -49.111 1.00 95.00 131 LEU A O 1
ATOM 1082 N N . GLN A 1 132 ? 22.402 11.633 -48.263 1.00 95.69 132 GLN A N 1
ATOM 1083 C CA . GLN A 1 132 ? 21.836 10.964 -49.440 1.00 95.69 132 GLN A CA 1
ATOM 1084 C C . GLN A 1 132 ? 21.980 11.813 -50.708 1.00 95.69 132 GLN A C 1
ATOM 1086 O O . GLN A 1 132 ? 22.371 11.291 -51.752 1.00 95.69 132 GLN A O 1
ATOM 1091 N N . GLN A 1 133 ? 21.710 13.116 -50.611 1.00 95.62 133 GLN A N 1
ATOM 1092 C CA . GLN A 1 133 ? 21.849 14.038 -51.734 1.00 95.62 133 GLN A CA 1
ATOM 1093 C C . GLN A 1 133 ? 23.309 14.145 -52.200 1.00 95.62 133 GLN A C 1
ATOM 1095 O O . GLN A 1 133 ? 23.583 14.000 -53.390 1.00 95.62 133 GLN A O 1
ATOM 1100 N N . ALA A 1 134 ? 24.256 14.300 -51.271 1.00 95.88 134 ALA A N 1
ATOM 1101 C CA . ALA A 1 134 ? 25.683 14.344 -51.592 1.00 95.88 134 ALA A CA 1
ATOM 1102 C C . ALA A 1 134 ? 26.175 13.041 -52.255 1.00 95.88 134 ALA A C 1
ATOM 1104 O O . ALA A 1 134 ? 26.985 13.076 -53.185 1.00 95.88 134 ALA A O 1
ATOM 1105 N N . VAL A 1 135 ? 25.661 11.884 -51.821 1.00 97.25 135 VAL A N 1
ATOM 1106 C CA . VAL A 1 135 ? 25.962 10.580 -52.434 1.00 97.25 135 VAL A CA 1
ATOM 1107 C C . VAL A 1 135 ? 25.422 10.501 -53.864 1.00 97.25 135 VAL A C 1
ATOM 1109 O O . VAL A 1 135 ? 26.140 10.047 -54.755 1.00 97.25 135 VAL A O 1
ATOM 1112 N N . LEU A 1 136 ? 24.191 10.963 -54.110 1.00 97.19 136 LEU A N 1
ATOM 1113 C CA . LEU A 1 136 ? 23.611 11.008 -55.457 1.00 97.19 136 LEU A CA 1
ATOM 1114 C C . LEU A 1 136 ? 24.427 11.906 -56.390 1.00 97.19 136 LEU A C 1
ATOM 1116 O O . LEU A 1 136 ? 24.761 11.496 -57.499 1.00 97.19 136 LEU A O 1
ATOM 1120 N N . GLU A 1 137 ? 24.798 13.099 -55.931 1.00 97.00 137 GLU A N 1
ATOM 1121 C CA . GLU A 1 137 ? 25.626 14.031 -56.702 1.00 97.00 137 GLU A CA 1
ATOM 1122 C C . GLU A 1 137 ? 26.999 13.439 -57.022 1.00 97.00 137 GLU A C 1
ATOM 1124 O O . GLU A 1 137 ? 27.445 13.488 -58.170 1.00 97.00 137 GLU A O 1
ATOM 1129 N N . THR A 1 138 ? 27.642 12.810 -56.035 1.00 97.50 138 THR A N 1
ATOM 1130 C CA . THR A 1 138 ? 28.927 12.125 -56.226 1.00 97.50 138 THR A CA 1
ATOM 1131 C C . THR A 1 138 ? 28.807 11.009 -57.262 1.00 97.50 138 THR A C 1
ATOM 1133 O O . THR A 1 138 ? 29.654 10.901 -58.145 1.00 97.50 138 THR A O 1
ATOM 1136 N N . ASN A 1 139 ? 27.735 10.214 -57.213 1.00 98.12 139 ASN A N 1
ATOM 1137 C CA . ASN A 1 139 ? 27.490 9.146 -58.181 1.00 98.12 139 ASN A CA 1
ATOM 1138 C C . ASN A 1 139 ? 27.342 9.686 -59.617 1.00 98.12 139 ASN A C 1
ATOM 1140 O O . ASN A 1 139 ? 27.914 9.139 -60.558 1.00 98.12 139 ASN A O 1
ATOM 1144 N N . GLU A 1 140 ? 26.627 10.798 -59.799 1.00 97.44 140 GLU A N 1
ATOM 1145 C CA . GLU A 1 140 ? 26.490 11.440 -61.112 1.00 97.44 140 GLU A CA 1
ATOM 1146 C C . GLU A 1 140 ? 27.815 12.029 -61.626 1.00 97.44 140 GLU A C 1
ATOM 1148 O O . GLU A 1 140 ? 28.088 11.988 -62.829 1.00 97.44 140 GLU A O 1
ATOM 1153 N N . ILE A 1 141 ? 28.669 12.545 -60.737 1.00 97.81 141 ILE A N 1
ATOM 1154 C CA . ILE A 1 141 ? 30.025 12.986 -61.097 1.00 97.81 141 ILE A CA 1
ATOM 1155 C C . ILE A 1 141 ? 30.877 11.791 -61.545 1.00 97.81 141 ILE A C 1
ATOM 1157 O O . ILE A 1 141 ? 31.520 11.872 -62.593 1.00 97.81 141 ILE A O 1
ATOM 1161 N N . VAL A 1 142 ? 30.847 10.679 -60.804 1.00 98.25 142 VAL A N 1
ATOM 1162 C CA . VAL A 1 142 ? 31.598 9.457 -61.138 1.00 98.25 142 VAL A CA 1
ATOM 1163 C C . VAL A 1 142 ? 31.199 8.928 -62.516 1.00 98.25 142 VAL A C 1
ATOM 1165 O O . VAL A 1 142 ? 32.075 8.742 -63.357 1.00 98.25 142 VAL A O 1
ATOM 1168 N N . LYS A 1 143 ? 29.898 8.821 -62.822 1.00 98.06 143 LYS A N 1
ATOM 1169 C CA . LYS A 1 143 ? 29.426 8.399 -64.157 1.00 98.06 143 LYS A CA 1
ATOM 1170 C C . LYS A 1 143 ? 29.971 9.271 -65.289 1.00 98.06 143 LYS A C 1
ATOM 1172 O O . LYS A 1 143 ? 30.326 8.771 -66.355 1.00 98.06 143 LYS A O 1
ATOM 1177 N N . LYS A 1 144 ? 30.033 10.593 -65.091 1.00 97.69 144 LYS A N 1
ATOM 1178 C CA . LYS A 1 144 ? 30.591 11.515 -66.098 1.00 97.69 144 LYS A CA 1
ATOM 1179 C C . LYS A 1 144 ? 32.089 11.297 -66.299 1.00 97.69 144 LYS A C 1
ATOM 1181 O O . LYS A 1 144 ? 32.562 11.382 -67.433 1.00 97.69 144 LYS A O 1
ATOM 1186 N N . ILE A 1 145 ? 32.828 11.026 -65.223 1.00 97.81 145 ILE A N 1
ATOM 1187 C CA . ILE A 1 145 ? 34.255 10.693 -65.292 1.00 97.81 145 ILE A CA 1
ATOM 1188 C C . ILE A 1 145 ? 34.446 9.389 -66.067 1.00 97.81 145 ILE A C 1
ATOM 1190 O O . ILE A 1 145 ? 35.229 9.377 -67.013 1.00 97.81 145 ILE A O 1
ATOM 1194 N N . GLU A 1 146 ? 33.685 8.341 -65.748 1.00 97.00 146 GLU A N 1
ATOM 1195 C CA . GLU A 1 146 ? 33.733 7.048 -66.447 1.00 97.00 146 GLU A CA 1
ATOM 1196 C C . GLU A 1 146 ? 33.484 7.204 -67.956 1.00 97.00 146 GLU A C 1
ATOM 1198 O O . GLU A 1 146 ? 34.274 6.731 -68.773 1.00 97.00 146 GLU A O 1
ATOM 1203 N N . GLN A 1 147 ? 32.446 7.953 -68.345 1.00 97.31 147 GLN A N 1
ATOM 1204 C CA . GLN A 1 147 ? 32.149 8.233 -69.756 1.00 97.31 147 GLN A CA 1
ATOM 1205 C C . GLN A 1 147 ? 33.271 9.003 -70.464 1.00 97.31 147 GLN A C 1
ATOM 1207 O O . GLN A 1 147 ? 33.541 8.776 -71.645 1.00 97.31 147 GLN A O 1
ATOM 1212 N N . ASN A 1 148 ? 33.906 9.957 -69.781 1.00 97.38 148 ASN A N 1
ATOM 1213 C CA . ASN A 1 148 ? 35.020 10.705 -70.356 1.00 97.38 148 ASN A CA 1
ATOM 1214 C C . ASN A 1 148 ? 36.279 9.844 -70.474 1.00 97.38 148 ASN A C 1
ATOM 1216 O O . ASN A 1 148 ? 36.959 9.929 -71.494 1.00 97.38 148 ASN A O 1
ATOM 1220 N N . MET A 1 149 ? 36.557 8.987 -69.491 1.00 96.88 149 MET A N 1
ATOM 1221 C CA . MET A 1 149 ? 37.644 8.011 -69.567 1.00 96.88 149 MET A CA 1
ATOM 1222 C C . MET A 1 149 ? 37.459 7.080 -70.765 1.00 96.88 149 MET A C 1
ATOM 1224 O O . MET A 1 149 ? 38.381 6.931 -71.558 1.00 96.88 149 MET A O 1
ATOM 1228 N N . GLU A 1 150 ? 36.253 6.551 -70.983 1.00 97.12 150 GLU A N 1
ATOM 1229 C CA . GLU A 1 150 ? 35.966 5.707 -72.148 1.00 97.12 150 GLU A CA 1
ATOM 1230 C C . GLU A 1 150 ? 36.214 6.444 -73.479 1.00 97.12 150 GLU A C 1
ATOM 1232 O O . GLU A 1 150 ? 36.775 5.885 -74.424 1.00 97.12 150 GLU A O 1
ATOM 1237 N N . LYS A 1 151 ? 35.841 7.728 -73.567 1.00 97.12 151 LYS A N 1
ATOM 1238 C CA . LYS A 1 151 ? 36.160 8.554 -74.745 1.00 97.12 151 LYS A CA 1
ATOM 1239 C C . LYS A 1 151 ? 37.666 8.734 -74.920 1.00 97.12 151 LYS A C 1
ATOM 1241 O O . LYS A 1 151 ? 38.139 8.687 -76.054 1.00 97.12 151 LYS A O 1
ATOM 1246 N N . HIS A 1 152 ? 38.403 8.964 -73.836 1.00 97.50 152 HIS A N 1
ATOM 1247 C CA . HIS A 1 152 ? 39.854 9.117 -73.885 1.00 97.50 152 HIS A CA 1
ATOM 1248 C C . HIS A 1 152 ? 40.549 7.834 -74.350 1.00 97.50 152 HIS A C 1
ATOM 1250 O O . HIS A 1 152 ? 41.390 7.927 -75.241 1.00 97.50 152 HIS A O 1
ATOM 1256 N N . GLU A 1 153 ? 40.139 6.662 -73.861 1.00 97.12 153 GLU A N 1
ATOM 1257 C CA . GLU A 1 153 ? 40.651 5.362 -74.328 1.00 97.12 153 GLU A CA 1
ATOM 1258 C C . GLU A 1 153 ? 40.454 5.188 -75.841 1.00 97.12 153 GLU A C 1
ATOM 1260 O O . GLU A 1 153 ? 41.405 4.934 -76.578 1.00 97.12 153 GLU A O 1
ATOM 1265 N N . ARG A 1 154 ? 39.249 5.473 -76.357 1.00 96.94 154 ARG A N 1
ATOM 1266 C CA . ARG A 1 154 ? 38.983 5.409 -77.808 1.00 96.94 154 ARG A CA 1
ATOM 1267 C C . ARG A 1 154 ? 39.862 6.367 -78.621 1.00 96.94 154 ARG A C 1
ATOM 1269 O O . ARG A 1 154 ? 40.249 6.049 -79.745 1.00 96.94 154 ARG A O 1
ATOM 1276 N N . ILE A 1 155 ? 40.149 7.561 -78.095 1.00 97.12 155 ILE A N 1
ATOM 1277 C CA . ILE A 1 155 ? 41.042 8.526 -78.756 1.00 97.12 155 ILE A CA 1
ATOM 1278 C C . ILE A 1 155 ? 42.477 7.993 -78.779 1.00 97.12 155 ILE A C 1
ATOM 1280 O O . ILE A 1 155 ? 43.135 8.095 -79.816 1.00 97.12 155 ILE A O 1
ATOM 1284 N N . LEU A 1 156 ? 42.953 7.415 -77.673 1.00 96.69 156 LEU A N 1
ATOM 1285 C CA . LEU A 1 156 ? 44.283 6.809 -77.592 1.00 96.69 156 LEU A CA 1
ATOM 1286 C C . LEU A 1 156 ? 44.436 5.665 -78.601 1.00 96.69 156 LEU A C 1
ATOM 1288 O O . LEU A 1 156 ? 45.419 5.654 -79.345 1.00 96.69 156 LEU A O 1
ATOM 1292 N N . ASP A 1 157 ? 43.439 4.785 -78.719 1.00 96.62 157 ASP A N 1
ATOM 1293 C CA . ASP A 1 157 ? 43.424 3.707 -79.717 1.00 96.62 157 ASP A CA 1
ATOM 1294 C C . ASP A 1 157 ? 43.517 4.240 -81.156 1.00 96.62 157 ASP A C 1
ATOM 1296 O O . ASP A 1 157 ? 44.310 3.754 -81.970 1.00 96.62 157 ASP A O 1
ATOM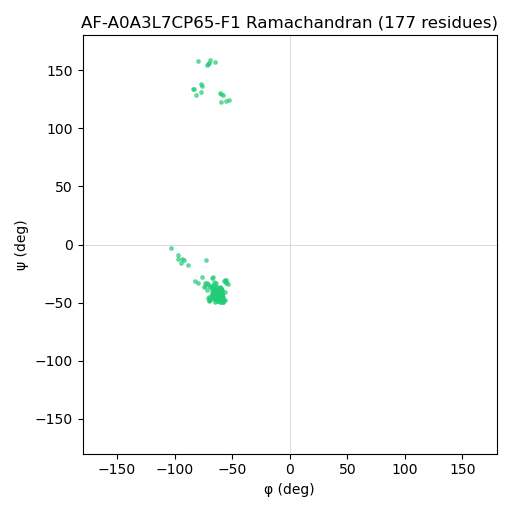 1300 N N . LEU A 1 158 ? 42.738 5.279 -81.487 1.00 96.81 158 LEU A N 1
ATOM 1301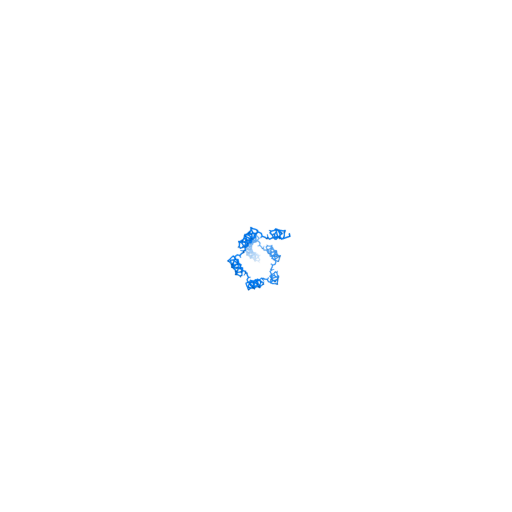 C CA . LEU A 1 158 ? 42.752 5.902 -82.815 1.00 96.81 158 LEU A CA 1
ATOM 1302 C C . LEU A 1 158 ? 44.095 6.565 -83.139 1.00 96.81 158 LEU A C 1
ATOM 1304 O O . LEU A 1 158 ? 44.590 6.432 -84.262 1.00 96.81 158 LEU A O 1
ATOM 1308 N N . LEU A 1 159 ? 44.675 7.294 -82.182 1.00 96.50 159 LEU A N 1
ATOM 1309 C CA . LEU A 1 159 ? 45.980 7.937 -82.347 1.00 96.50 159 LEU A CA 1
ATOM 1310 C C . LEU A 1 159 ? 47.093 6.900 -82.491 1.00 96.50 159 LEU A C 1
ATOM 1312 O O . LEU A 1 159 ? 47.944 7.055 -83.364 1.00 96.50 159 LEU A O 1
ATOM 1316 N N . SER A 1 160 ? 47.052 5.826 -81.699 1.00 96.69 160 SER A N 1
ATOM 1317 C CA . SER A 1 160 ? 47.980 4.699 -81.805 1.00 96.69 160 SER A CA 1
ATOM 1318 C C . SER A 1 160 ? 47.923 4.074 -83.201 1.00 96.69 160 SER A C 1
ATOM 1320 O O . SER A 1 160 ? 48.944 3.975 -83.884 1.00 96.69 160 SER A O 1
ATOM 1322 N N . ARG A 1 161 ? 46.714 3.775 -83.697 1.00 96.38 161 ARG A N 1
ATOM 1323 C CA . ARG A 1 161 ? 46.516 3.232 -85.047 1.00 96.38 161 ARG A CA 1
ATOM 1324 C C . ARG A 1 161 ? 47.038 4.166 -86.141 1.00 96.38 161 ARG A C 1
ATOM 1326 O O . ARG A 1 161 ? 47.791 3.719 -87.002 1.00 96.38 161 ARG A O 1
ATOM 1333 N N . ARG A 1 162 ? 46.680 5.455 -86.107 1.00 96.44 162 ARG A N 1
ATOM 1334 C CA . ARG A 1 162 ? 47.173 6.437 -87.091 1.00 96.44 162 ARG A CA 1
ATOM 1335 C C . ARG A 1 162 ? 48.688 6.595 -87.033 1.00 96.44 162 ARG A C 1
ATOM 1337 O O . ARG A 1 162 ? 49.311 6.718 -88.078 1.00 96.44 162 ARG A O 1
ATOM 1344 N N . SER A 1 163 ? 49.279 6.584 -85.840 1.00 96.06 163 SER A N 1
ATOM 1345 C CA . SER A 1 163 ? 50.732 6.649 -85.659 1.00 96.06 163 SER A CA 1
ATOM 1346 C C . SER A 1 163 ? 51.429 5.482 -86.367 1.00 96.06 163 SER A C 1
ATOM 1348 O O . SER A 1 163 ? 52.355 5.701 -87.145 1.00 96.06 163 SER A O 1
ATOM 1350 N N . ILE A 1 164 ? 50.916 4.256 -86.196 1.00 95.38 164 ILE A N 1
ATOM 1351 C CA . ILE A 1 164 ? 51.422 3.056 -86.882 1.00 95.38 164 ILE A CA 1
ATOM 1352 C C . ILE A 1 164 ? 51.271 3.181 -88.407 1.00 95.38 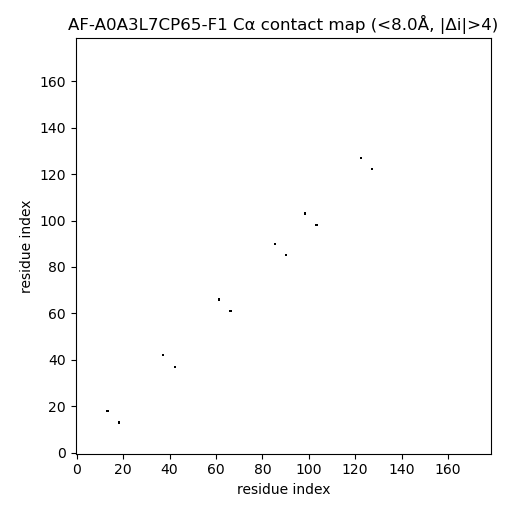164 ILE A C 1
ATOM 1354 O O . ILE A 1 164 ? 52.219 2.915 -89.145 1.00 95.38 164 ILE A O 1
ATOM 1358 N N . GLU A 1 165 ? 50.097 3.600 -88.892 1.00 94.44 165 GLU A N 1
ATOM 1359 C CA . GLU A 1 165 ? 49.833 3.786 -90.328 1.00 94.44 165 GLU A CA 1
ATOM 1360 C C . GLU A 1 165 ? 50.764 4.848 -90.946 1.00 94.44 165 GLU A C 1
ATOM 1362 O O . GLU A 1 165 ? 51.324 4.635 -92.026 1.00 94.44 165 GLU A O 1
ATOM 1367 N N . HIS A 1 166 ? 50.983 5.968 -90.251 1.00 95.00 166 HIS A N 1
ATOM 1368 C CA . HIS A 1 166 ? 51.914 7.011 -90.677 1.00 95.00 166 HIS A CA 1
ATOM 1369 C C . HIS A 1 166 ? 53.365 6.516 -90.699 1.00 95.00 166 HIS A C 1
ATOM 1371 O O . HIS A 1 166 ? 54.060 6.763 -91.684 1.00 95.00 166 HIS A O 1
ATOM 1377 N N . GLU A 1 167 ? 53.818 5.786 -89.678 1.00 94.44 167 GLU A N 1
ATOM 1378 C CA . GLU A 1 167 ? 55.178 5.231 -89.636 1.00 94.44 167 GLU A CA 1
ATOM 1379 C C . GLU A 1 167 ? 55.417 4.230 -90.778 1.00 94.44 167 GLU A C 1
ATOM 1381 O O . GLU A 1 167 ? 56.459 4.264 -91.442 1.00 94.44 167 GLU A O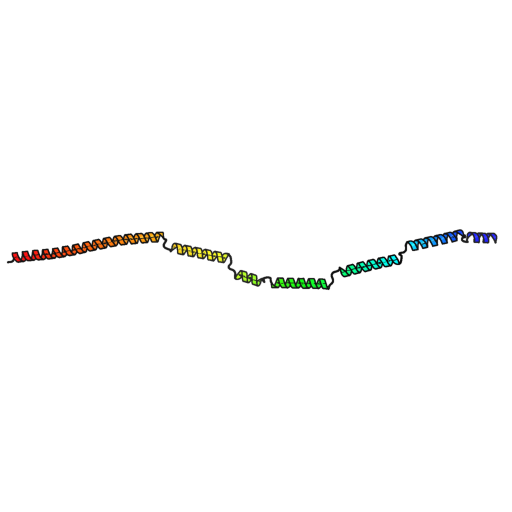 1
ATOM 1386 N N . ALA A 1 168 ? 54.425 3.386 -91.084 1.00 92.19 168 ALA A N 1
ATOM 1387 C CA . ALA A 1 168 ? 54.476 2.462 -92.216 1.00 92.19 168 ALA A CA 1
ATOM 1388 C C . ALA A 1 168 ? 54.534 3.198 -93.569 1.00 92.19 168 ALA A C 1
ATOM 1390 O O . ALA A 1 168 ? 55.324 2.832 -94.448 1.00 92.19 168 ALA A O 1
ATOM 1391 N N . ALA A 1 169 ? 53.743 4.263 -93.741 1.00 92.69 169 ALA A N 1
ATOM 1392 C CA . ALA A 1 169 ? 53.752 5.083 -94.952 1.00 92.69 169 ALA A CA 1
ATOM 1393 C C . ALA A 1 169 ? 55.094 5.813 -95.143 1.00 92.69 169 ALA A C 1
ATOM 1395 O O . ALA A 1 169 ? 55.667 5.783 -96.235 1.00 92.69 169 ALA A O 1
ATOM 1396 N N . ILE A 1 170 ? 55.637 6.412 -94.077 1.00 93.19 170 ILE A N 1
ATOM 1397 C CA . ILE A 1 170 ? 56.953 7.069 -94.086 1.00 93.19 170 ILE A CA 1
ATOM 1398 C C . ILE A 1 170 ? 58.053 6.059 -94.426 1.00 93.19 170 ILE A C 1
ATOM 1400 O O . ILE A 1 170 ? 58.907 6.337 -95.273 1.00 93.19 170 ILE A O 1
ATOM 1404 N N . SER A 1 171 ? 58.018 4.875 -93.809 1.00 92.81 171 SER A N 1
ATOM 1405 C CA . SER A 1 171 ? 58.962 3.788 -94.088 1.00 92.81 171 SER A CA 1
ATOM 1406 C C . SER A 1 171 ? 58.911 3.348 -95.553 1.00 92.81 171 SER A C 1
ATOM 1408 O O . SER A 1 171 ? 59.955 3.197 -96.187 1.00 92.81 171 SER A O 1
ATOM 1410 N N . SER A 1 172 ? 57.709 3.227 -96.122 1.00 90.38 172 SER A N 1
ATOM 1411 C CA . SER A 1 172 ? 57.508 2.865 -97.533 1.00 90.38 172 SER A CA 1
ATOM 1412 C C . SER A 1 172 ? 58.088 3.915 -98.489 1.00 90.38 172 SER A C 1
ATOM 1414 O O . SER A 1 172 ? 58.806 3.571 -99.427 1.00 90.38 172 SER A O 1
ATOM 1416 N N . ILE A 1 173 ? 57.847 5.207 -98.226 1.00 91.44 173 ILE A N 1
ATOM 1417 C CA . ILE A 1 173 ? 58.421 6.315 -99.011 1.00 91.44 173 ILE A CA 1
ATOM 1418 C C . ILE A 1 173 ? 59.953 6.291 -98.944 1.00 91.44 173 ILE A C 1
ATOM 1420 O O . ILE A 1 173 ? 60.625 6.491 -99.959 1.00 91.44 173 ILE A O 1
ATOM 1424 N N . ARG A 1 174 ? 60.518 6.030 -97.758 1.00 89.00 174 ARG A N 1
ATOM 1425 C CA . ARG A 1 174 ? 61.969 5.933 -97.568 1.00 89.00 174 ARG A CA 1
ATOM 1426 C C . ARG A 1 174 ? 62.560 4.797 -98.409 1.00 89.00 174 ARG A C 1
ATOM 1428 O O . ARG A 1 174 ? 63.577 5.016 -99.059 1.00 89.00 174 ARG A O 1
ATOM 1435 N N . LEU A 1 175 ? 61.911 3.633 -98.457 1.00 84.31 175 LEU A N 1
ATOM 1436 C CA . LEU A 1 175 ? 62.362 2.485 -99.251 1.00 84.31 175 LEU A CA 1
ATOM 1437 C C . LEU A 1 175 ? 62.424 2.807 -100.756 1.00 84.31 175 LEU A C 1
ATOM 1439 O O . LEU A 1 175 ? 63.452 2.573 -101.390 1.00 84.31 175 LEU A O 1
ATOM 1443 N N . ILE A 1 176 ? 61.366 3.422 -101.300 1.00 84.94 176 ILE A N 1
ATOM 1444 C CA . ILE A 1 176 ? 61.293 3.816 -102.720 1.00 84.94 176 ILE A CA 1
ATOM 1445 C C . ILE A 1 176 ? 62.405 4.806 -103.078 1.00 84.94 176 ILE A C 1
ATOM 1447 O O . ILE A 1 176 ? 62.998 4.701 -104.140 1.00 84.94 176 ILE A O 1
ATOM 1451 N N . LYS A 1 177 ? 62.721 5.759 -102.193 1.00 79.06 177 LYS A N 1
ATOM 1452 C CA . LYS A 1 177 ? 63.749 6.781 -102.454 1.00 79.06 177 LYS A CA 1
ATOM 1453 C C . LYS A 1 177 ? 65.189 6.242 -102.398 1.00 79.06 177 LYS A C 1
ATOM 1455 O O . LYS A 1 177 ? 66.110 6.951 -102.795 1.00 79.06 177 LYS A O 1
ATOM 1460 N N . THR A 1 178 ? 65.391 5.037 -101.864 1.00 72.69 178 THR A N 1
ATOM 1461 C CA . THR A 1 178 ? 66.722 4.421 -101.686 1.00 72.69 178 THR A CA 1
ATOM 1462 C C . THR A 1 178 ? 67.016 3.335 -102.734 1.00 72.69 178 THR A C 1
ATOM 1464 O O . THR A 1 178 ? 68.112 2.780 -102.728 1.00 72.69 178 THR A O 1
ATOM 1467 N N . THR A 1 179 ? 66.053 3.032 -103.612 1.00 57.72 179 THR A N 1
ATOM 1468 C CA . THR A 1 179 ? 66.169 2.078 -104.731 1.00 57.72 179 THR A CA 1
ATOM 1469 C C . THR A 1 179 ? 66.274 2.845 -106.043 1.00 57.72 179 THR A C 1
ATOM 1471 O O . THR A 1 179 ? 67.054 2.409 -106.915 1.00 57.72 179 THR A O 1
#

Radius of gyration: 74.86 Å; Cα contacts (8 Å, |Δi|>4): 6; chains: 1; bounding box: 134×33×220 Å

pLDDT: mean 89.72, std 7.17, range [57.72, 98.25]

Solvent-accessible surface area (backbone atoms only — not comparable to full-atom values): 10154 Å² total; per-residue (Å²): 108,69,70,56,53,54,49,52,49,63,71,71,46,85,47,75,63,59,56,50,52,51,52,49,52,53,51,52,55,52,49,50,50,62,72,72,47,85,48,74,64,59,55,50,51,53,51,51,51,53,53,49,56,51,49,53,50,64,73,70,49,86,49,75,63,60,54,50,52,52,51,51,54,52,51,51,52,52,51,55,49,60,70,70,45,81,47,76,63,57,54,49,51,49,61,70,72,45,84,47,75,62,59,54,50,52,52,51,53,51,51,51,53,52,51,52,52,51,56,73,72,48,84,46,76,66,58,51,50,51,50,54,50,53,50,53,52,49,51,56,51,49,54,53,49,53,56,49,49,55,52,49,52,56,48,51,54,51,51,52,52,50,50,53,54,50,52,53,50,52,52,51,55,53,53,62,77,75,110

Mean predicted aligned error: 15.84 Å

Foldseek 3Di:
DVVVVVVVCVVPDDDPVNVVVVVVVVVVVVVVCVVPDDDPVNVVVVVVVVVVVVVVCVVPDDDPVNVVVVVVVVVVVVVVVVVPDDDPVNVVVCVVPDDDPVNVVVVVVVVVVVVVVVVVPDQDPVNVVVVVVVVVVVVVVVVVVVVVVVVVVVVVVVVVVVVVVVVVVVVVVVVVVVD

Secondary structure (DSSP, 8-state):
-HHHHHHHHHHHSPPHHHHHHHHHHHHHHHHHHHHHSPPHHHHHHHHHHHHHHHHHHHHHSPPHHHHHHHHHHHHHHHHHHHHHSPPHHHHHHHHHHSPPHHHHHHHHHHHHHHHHHHHHHSPPHHHHHHHHHHHHHHHHHHHHHHHHHHHHHHHHHHHHHHHHHHHHHHHHHHHHHT-